Protein AF-A0A0D2KG36-F1 (afdb_monomer_lite)

pLDDT: mean 72.74, std 17.54, range [44.5, 97.81]

Secondary structure (DSSP, 8-state):
---------------------------------------------------------------PPPPPP-----PPPP------------THHHHHHHHHHHHHHHHHHHHHHS--S------SHHHHHHHHHHHHHHHHTTTS-HHHHHHHHHHHHH-HHHHHHHHHHHHH-SSHHHHHHHHHHHHHHH-

Sequence (191 aa):
MPSTATGANVFVPTQANTLQDSQDQDGPMQRQTMPLHWSRSPSPRVTRGISPSEDFYVDETPITPPPAADKRTREPATPTQPAPKRIRALKGAAALENVSTALASFSTTFATAIPGPELARVDPTPIRRTTAIQTLLNLEKDWLSPGDFVLLIDFFRTDITALDAYITLAKVSGTSEYCKTWLQSQLQKLQ

Foldseek 3Di:
DDDDDDDDDDDDDDDDDDDDDDDDDDDDDDPPDDDPPPPPDDDPPPPPPDDDDDDDDDPDDDDDDDDDDDDDDDDDDDDDDDDPPDPPPPPVVVVVVVVVVVVVVVVVCVVVVPPPPVPVPPPCLVVLLVVLLVLCCVLPVVPDDPVLSVLVSVVCVVDVPVSVVLVVCSVVPPPCVVSVVVSVVVSVVSD

Organism: Hypholoma sublateritium (strain FD-334 SS-4) (NCBI:txid945553)

Radius of gyration: 36.86 Å; chains: 1; bounding box: 97×45×81 Å

Structure (mmCIF, N/CA/C/O backbone):
data_AF-A0A0D2KG36-F1
#
_entry.id   AF-A0A0D2KG36-F1
#
loop_
_atom_site.group_PDB
_atom_site.id
_atom_site.type_symbol
_atom_site.label_atom_id
_atom_site.label_alt_id
_atom_site.label_comp_id
_atom_site.label_asym_id
_atom_site.label_entity_id
_atom_site.label_seq_id
_atom_site.pdbx_PDB_ins_code
_atom_site.Cartn_x
_atom_site.Cartn_y
_atom_site.Cartn_z
_atom_site.occupancy
_atom_site.B_iso_or_equiv
_atom_site.auth_seq_id
_atom_site.auth_comp_id
_atom_site.auth_asym_id
_atom_site.auth_atom_id
_atom_site.pdbx_PDB_model_num
ATOM 1 N N . MET A 1 1 ? -24.943 23.761 61.153 1.00 47.22 1 MET A N 1
ATOM 2 C CA . MET A 1 1 ? -24.740 24.228 59.766 1.00 47.22 1 MET A CA 1
ATOM 3 C C . MET A 1 1 ? -23.614 23.407 59.151 1.00 47.22 1 MET A C 1
ATOM 5 O O . MET A 1 1 ? -22.510 23.513 59.669 1.00 47.22 1 MET A O 1
ATOM 9 N N . PRO A 1 2 ? -23.859 22.547 58.148 1.00 50.75 2 PRO A N 1
ATOM 10 C CA . PRO A 1 2 ? -22.791 21.900 57.395 1.00 50.75 2 PRO A CA 1
ATOM 11 C C . PRO A 1 2 ? -22.466 22.674 56.109 1.00 50.75 2 PRO A C 1
ATOM 13 O O . PRO A 1 2 ? -23.348 23.226 55.457 1.00 50.75 2 PRO A O 1
ATOM 16 N N . SER A 1 3 ? -21.168 22.727 55.820 1.00 58.88 3 SER A N 1
ATOM 17 C CA . SER A 1 3 ? -20.490 23.547 54.817 1.00 58.88 3 SER A CA 1
ATOM 18 C C . SER A 1 3 ? -20.521 22.903 53.426 1.00 58.88 3 SER A C 1
ATOM 20 O O . SER A 1 3 ? -20.227 21.716 53.287 1.00 58.88 3 SER A O 1
ATOM 22 N N . THR A 1 4 ? -20.855 23.688 52.402 1.00 61.53 4 THR A N 1
ATOM 23 C CA . THR A 1 4 ? -20.837 23.289 50.989 1.00 61.53 4 THR A CA 1
ATOM 24 C C . THR A 1 4 ? -19.454 23.589 50.410 1.00 61.53 4 THR A C 1
ATOM 26 O O . THR A 1 4 ? -19.106 24.751 50.214 1.00 61.53 4 THR A O 1
ATOM 29 N N . ALA A 1 5 ? -18.650 22.560 50.136 1.00 55.31 5 ALA A N 1
ATOM 30 C CA . ALA A 1 5 ? -17.392 22.711 49.408 1.00 55.31 5 ALA A CA 1
ATOM 31 C C . ALA A 1 5 ? -17.622 22.415 47.918 1.00 55.31 5 ALA A C 1
ATOM 33 O O . ALA A 1 5 ? -17.736 21.262 47.505 1.00 55.31 5 ALA A O 1
ATOM 34 N N . THR A 1 6 ? -17.713 23.474 47.118 1.00 65.12 6 THR A N 1
ATOM 35 C CA . THR A 1 6 ? -17.800 23.416 45.655 1.00 65.12 6 THR A CA 1
ATOM 36 C C . THR A 1 6 ? -16.386 23.301 45.084 1.00 65.12 6 THR A C 1
ATOM 38 O O . THR A 1 6 ? -15.670 24.294 44.983 1.00 65.12 6 THR A O 1
ATOM 41 N N . GLY A 1 7 ? -15.955 22.085 44.748 1.00 59.72 7 GLY A N 1
ATOM 42 C CA . GLY A 1 7 ? -14.679 21.838 44.075 1.00 59.72 7 GLY A CA 1
ATOM 43 C C . GLY A 1 7 ? -14.830 21.913 42.557 1.00 59.72 7 GLY A C 1
ATOM 44 O O . GLY A 1 7 ? -15.400 21.010 41.948 1.00 59.72 7 GLY A O 1
ATOM 45 N N . ALA A 1 8 ? -14.322 22.982 41.945 1.00 64.12 8 ALA A N 1
ATOM 46 C CA . ALA A 1 8 ? -14.178 23.102 40.498 1.00 64.12 8 ALA A CA 1
ATOM 47 C C . ALA A 1 8 ? -12.904 22.366 40.048 1.00 64.12 8 ALA A C 1
ATOM 49 O O . ALA A 1 8 ? -11.796 22.867 40.220 1.00 64.12 8 ALA A O 1
ATOM 50 N N . ASN A 1 9 ? -13.056 21.173 39.471 1.00 57.84 9 ASN A N 1
ATOM 51 C CA . ASN A 1 9 ? -11.951 20.459 38.832 1.00 57.84 9 ASN A CA 1
ATOM 52 C C . ASN A 1 9 ? -11.737 21.013 37.417 1.00 57.84 9 ASN A C 1
ATOM 54 O O . ASN A 1 9 ? -12.369 20.564 36.463 1.00 57.84 9 ASN A O 1
ATOM 58 N N . VAL A 1 10 ? -10.849 21.999 37.288 1.00 56.97 10 VAL A N 1
ATOM 59 C CA . VAL A 1 10 ? -10.330 22.449 35.991 1.00 56.97 10 VAL A CA 1
ATOM 60 C C . VAL A 1 10 ? -9.138 21.567 35.638 1.00 56.97 10 VAL A C 1
ATOM 62 O O . VAL A 1 10 ? -8.072 21.662 36.241 1.00 56.97 10 VAL A O 1
ATOM 65 N N . PHE A 1 11 ? -9.336 20.679 34.668 1.00 69.88 11 PHE A N 1
ATOM 66 C CA . PHE A 1 11 ? -8.270 19.877 34.082 1.00 69.88 11 PHE A CA 1
ATOM 67 C C . PHE A 1 11 ? -7.441 20.767 33.147 1.00 69.88 11 PHE A C 1
ATOM 69 O O . PHE A 1 11 ? -7.967 21.284 32.162 1.00 69.88 11 PHE A O 1
ATOM 76 N N . VAL A 1 12 ? -6.153 20.946 33.443 1.00 60.16 12 VAL A N 1
ATOM 77 C CA . VAL A 1 12 ? -5.200 21.610 32.543 1.00 60.16 12 VAL A CA 1
ATOM 78 C C . VAL A 1 12 ? -4.292 20.530 31.950 1.00 60.16 12 VAL A C 1
ATOM 80 O O . VAL A 1 12 ? -3.559 19.890 32.703 1.00 60.16 12 VAL A O 1
ATOM 83 N N . PRO A 1 13 ? -4.331 20.275 30.631 1.00 62.72 13 PRO A N 1
ATOM 84 C CA . PRO A 1 13 ? -3.446 19.302 30.010 1.00 62.72 13 PRO A CA 1
ATOM 85 C C . PRO A 1 13 ? -2.023 19.867 29.920 1.00 62.72 13 PRO A C 1
ATOM 87 O O . PRO A 1 13 ? -1.756 20.829 29.201 1.00 62.72 13 PRO A O 1
ATOM 90 N N . THR A 1 14 ? -1.099 19.249 30.653 1.00 62.38 14 THR A N 1
ATOM 91 C CA . THR A 1 14 ? 0.342 19.487 30.549 1.00 62.38 14 THR A CA 1
ATOM 92 C C . THR A 1 14 ? 0.858 18.874 29.248 1.00 62.38 14 THR A C 1
ATOM 94 O O . THR A 1 14 ? 0.977 17.655 29.139 1.00 62.38 14 THR A O 1
ATOM 97 N N . GLN A 1 15 ? 1.176 19.701 28.250 1.00 56.22 15 GLN A N 1
ATOM 98 C CA . GLN A 1 15 ? 2.017 19.264 27.137 1.00 56.22 15 GLN A CA 1
ATOM 99 C C . GLN A 1 15 ? 3.481 19.347 27.573 1.00 56.22 15 GLN A C 1
ATOM 101 O O . GLN A 1 15 ? 4.055 20.428 27.669 1.00 56.22 15 GLN A O 1
ATOM 106 N N . ALA A 1 16 ? 4.067 18.187 27.855 1.00 54.25 16 ALA A N 1
ATOM 107 C CA . ALA A 1 16 ? 5.506 18.007 27.921 1.00 54.25 16 ALA A CA 1
ATOM 108 C C . ALA A 1 16 ? 5.968 17.396 26.593 1.00 54.25 16 ALA A C 1
ATOM 110 O O . ALA A 1 16 ? 5.596 16.271 26.274 1.00 54.25 16 ALA A O 1
ATOM 111 N N . ASN A 1 17 ? 6.743 18.148 25.812 1.00 46.56 17 ASN A N 1
ATOM 112 C CA . ASN A 1 17 ? 7.902 17.614 25.094 1.00 46.56 17 ASN A CA 1
ATOM 113 C C . ASN A 1 17 ? 8.725 18.789 24.553 1.00 46.56 17 ASN A C 1
ATOM 115 O O . ASN A 1 17 ? 8.282 19.524 23.680 1.00 46.56 17 ASN A O 1
ATOM 119 N N . THR A 1 18 ? 9.779 19.160 25.273 1.00 54.66 18 THR A N 1
ATOM 120 C CA . THR A 1 18 ? 11.161 18.675 25.085 1.00 54.66 18 THR A CA 1
ATOM 121 C C . THR A 1 18 ? 11.843 19.454 23.967 1.00 54.66 18 THR A C 1
ATOM 123 O O . THR A 1 18 ? 11.849 19.068 22.802 1.00 54.66 18 THR A O 1
ATOM 126 N N . LEU A 1 19 ? 12.410 20.585 24.396 1.00 52.84 19 LEU A N 1
ATOM 127 C CA . LEU A 1 19 ? 13.572 21.224 23.796 1.00 52.84 19 LEU A CA 1
ATOM 128 C C . LEU A 1 19 ? 14.677 20.183 23.615 1.00 52.84 19 LEU A C 1
ATOM 130 O O . LEU A 1 19 ? 15.076 19.533 24.582 1.00 52.84 19 LEU A O 1
ATOM 134 N N . GLN A 1 20 ? 15.208 20.089 22.404 1.00 53.03 20 GLN A N 1
ATOM 135 C CA . GLN A 1 20 ? 16.571 19.631 22.214 1.00 53.03 20 GLN A CA 1
ATOM 136 C C . GLN A 1 20 ? 17.285 20.656 21.341 1.00 53.03 20 GLN A C 1
ATOM 138 O O . GLN A 1 20 ? 17.040 20.771 20.141 1.00 53.03 20 GLN A O 1
ATOM 143 N N . ASP A 1 21 ? 18.104 21.446 22.032 1.00 52.44 21 ASP A N 1
ATOM 144 C CA . ASP A 1 21 ? 19.180 22.268 21.503 1.00 52.44 21 ASP A CA 1
ATOM 145 C C . ASP A 1 21 ? 19.998 21.494 20.472 1.00 52.44 21 ASP A C 1
ATOM 147 O O . ASP A 1 21 ? 20.454 20.380 20.736 1.00 52.44 21 ASP A O 1
ATOM 151 N N . SER A 1 22 ? 20.250 22.121 19.327 1.00 54.50 22 SER A N 1
ATOM 152 C CA . SER A 1 22 ? 21.433 21.862 18.507 1.00 54.50 22 SER A CA 1
ATOM 153 C C . SER A 1 22 ? 21.716 23.082 17.631 1.00 54.50 22 SER A C 1
ATOM 155 O O . SER A 1 22 ? 21.230 23.200 16.514 1.00 54.50 22 SER A O 1
ATOM 157 N N . GLN A 1 23 ? 22.485 23.991 18.227 1.00 54.34 23 GLN A N 1
ATOM 158 C CA . GLN A 1 23 ? 23.806 24.394 17.747 1.00 54.34 23 GLN A CA 1
ATOM 159 C C . GLN A 1 23 ? 23.899 25.170 16.421 1.00 54.34 23 GLN A C 1
ATOM 161 O O . GLN A 1 23 ? 23.661 24.666 15.326 1.00 54.34 23 GLN A O 1
ATOM 166 N N . ASP A 1 24 ? 24.360 26.406 16.595 1.00 51.53 24 ASP A N 1
ATOM 167 C CA . ASP A 1 24 ? 24.802 27.397 15.623 1.00 51.53 24 ASP A CA 1
ATOM 168 C C . ASP A 1 24 ? 25.549 26.835 14.400 1.00 51.53 24 ASP A C 1
ATOM 170 O O . ASP A 1 24 ? 26.612 26.223 14.527 1.00 51.53 24 ASP A O 1
ATOM 174 N N . GLN A 1 25 ? 25.062 27.178 13.204 1.00 50.50 25 GLN A N 1
ATOM 175 C CA . GLN A 1 25 ? 25.919 27.491 12.058 1.00 50.50 25 GLN A CA 1
ATOM 176 C C . GLN A 1 25 ? 25.342 28.685 11.294 1.00 50.50 25 GLN A C 1
ATOM 178 O O . GLN A 1 25 ? 24.399 28.565 10.511 1.00 50.50 25 GLN A O 1
ATOM 183 N N . ASP A 1 26 ? 25.952 29.845 11.533 1.00 56.03 26 ASP A N 1
ATOM 184 C CA . ASP A 1 26 ? 25.830 31.039 10.706 1.00 56.03 26 ASP A CA 1
ATOM 185 C C . ASP A 1 26 ? 26.405 30.770 9.308 1.00 56.03 26 ASP A C 1
ATOM 187 O O . ASP A 1 26 ? 27.613 30.628 9.114 1.00 56.03 26 ASP A O 1
ATOM 191 N N . GLY A 1 27 ? 25.522 30.743 8.314 1.00 51.72 27 GLY A N 1
ATOM 192 C CA . GLY A 1 27 ? 25.869 30.784 6.900 1.00 51.72 27 GLY A CA 1
ATOM 193 C C . GLY A 1 27 ? 24.823 31.608 6.146 1.00 51.72 27 GLY A C 1
ATOM 194 O O . GLY A 1 27 ? 23.654 31.215 6.119 1.00 51.72 27 GLY A O 1
ATOM 195 N N . PRO A 1 28 ? 25.179 32.746 5.519 1.00 62.47 28 PRO A N 1
ATOM 196 C CA . PRO A 1 28 ? 24.222 33.545 4.769 1.00 62.47 28 PRO A CA 1
ATOM 197 C C . PRO A 1 28 ? 24.016 32.925 3.383 1.00 62.47 28 PRO A C 1
ATOM 199 O O . PRO A 1 28 ? 24.666 33.310 2.413 1.00 62.47 28 PRO A O 1
ATOM 202 N N . MET A 1 29 ? 23.093 31.968 3.271 1.00 56.59 29 MET A N 1
ATOM 203 C CA . MET A 1 29 ? 22.569 31.545 1.973 1.00 56.59 29 MET A CA 1
ATOM 204 C C . MET A 1 29 ? 21.221 32.208 1.697 1.00 56.59 29 MET A C 1
ATOM 206 O O . MET A 1 29 ? 20.257 32.099 2.453 1.00 56.59 29 MET A O 1
ATOM 210 N N . GLN A 1 30 ? 21.210 32.949 0.591 1.00 57.31 30 GLN A N 1
ATOM 211 C CA . GLN A 1 30 ? 20.094 33.687 0.020 1.00 57.31 30 GLN A CA 1
ATOM 212 C C . GLN A 1 30 ? 18.777 32.908 0.089 1.00 57.31 30 GLN A C 1
ATOM 214 O O . GLN A 1 30 ? 18.587 31.894 -0.581 1.00 57.31 30 GLN A O 1
ATOM 219 N N . ARG A 1 31 ? 17.822 33.458 0.843 1.00 49.88 31 ARG A N 1
ATOM 220 C CA . ARG A 1 31 ? 16.404 33.119 0.726 1.00 49.88 31 ARG A CA 1
ATOM 221 C C . ARG A 1 31 ? 15.899 33.546 -0.655 1.00 49.88 31 ARG A C 1
ATOM 223 O O . ARG A 1 31 ? 15.453 34.675 -0.829 1.00 49.88 31 ARG A O 1
ATOM 230 N N . GLN A 1 32 ? 15.928 32.638 -1.626 1.00 62.59 32 GLN A N 1
ATOM 231 C CA . GLN A 1 32 ? 15.003 32.700 -2.756 1.00 62.59 32 GLN A CA 1
ATOM 232 C C . GLN A 1 32 ? 13.660 32.128 -2.298 1.00 62.59 32 GLN A C 1
ATOM 234 O O . GLN A 1 32 ? 13.399 30.929 -2.354 1.00 62.59 32 GLN A O 1
ATOM 239 N N . THR A 1 33 ? 12.802 33.011 -1.797 1.00 55.31 33 THR A N 1
ATOM 240 C CA . THR A 1 33 ? 11.371 32.751 -1.649 1.00 55.31 33 THR A CA 1
ATOM 241 C C . THR A 1 33 ? 10.752 32.615 -3.035 1.00 55.31 33 THR A C 1
ATOM 243 O O . THR A 1 33 ? 10.468 33.615 -3.692 1.00 55.31 33 THR A O 1
ATOM 246 N N . MET A 1 34 ? 10.541 31.378 -3.482 1.00 66.44 34 MET A N 1
ATOM 247 C CA . MET A 1 34 ? 9.633 31.092 -4.590 1.00 66.44 34 MET A CA 1
ATOM 248 C C . MET A 1 34 ? 8.189 31.167 -4.073 1.00 66.44 34 MET A C 1
ATOM 250 O O . MET A 1 34 ? 7.878 30.543 -3.053 1.00 66.44 34 MET A O 1
ATOM 254 N N . PRO A 1 35 ? 7.287 31.911 -4.733 1.00 61.41 35 PRO A N 1
ATOM 255 C CA . PRO A 1 35 ? 5.879 31.893 -4.380 1.00 61.41 35 PRO A CA 1
ATOM 256 C C . PRO A 1 35 ? 5.290 30.524 -4.739 1.00 61.41 35 PRO A C 1
ATOM 258 O O . PRO A 1 35 ? 5.278 30.125 -5.904 1.00 61.41 35 PRO A O 1
ATOM 261 N N . LEU A 1 36 ? 4.775 29.809 -3.731 1.00 51.72 36 LEU A N 1
ATOM 262 C CA . LEU A 1 36 ? 3.870 28.678 -3.928 1.00 51.72 36 LEU A CA 1
ATOM 263 C C . LEU A 1 36 ? 2.602 29.192 -4.622 1.00 51.72 36 LEU A C 1
ATOM 265 O O . LEU A 1 36 ? 1.625 29.587 -3.984 1.00 51.72 36 LEU A O 1
ATOM 269 N N . HIS A 1 37 ? 2.614 29.188 -5.951 1.00 55.94 37 HIS A N 1
ATOM 270 C CA . HIS A 1 37 ? 1.390 29.249 -6.727 1.00 55.94 37 HIS A CA 1
ATOM 271 C C . HIS A 1 37 ? 0.708 27.881 -6.565 1.00 55.94 37 HIS A C 1
ATOM 273 O O . HIS A 1 37 ? 1.077 26.862 -7.144 1.00 55.94 37 HIS A O 1
ATOM 279 N N . TRP A 1 38 ? -0.255 27.820 -5.659 1.00 57.12 38 TRP A N 1
ATOM 280 C CA . TRP A 1 38 ? -1.143 26.682 -5.546 1.00 57.12 38 TRP A CA 1
ATOM 281 C C . TRP A 1 38 ? -2.121 26.779 -6.730 1.00 57.12 38 TRP A C 1
ATOM 283 O O . TRP A 1 38 ? -3.161 27.434 -6.678 1.00 57.12 38 TRP A O 1
ATOM 293 N N . SER A 1 39 ? -1.747 26.191 -7.866 1.00 54.44 39 SER A N 1
ATOM 294 C CA . SER A 1 39 ? -2.674 26.003 -8.982 1.00 54.44 39 SER A CA 1
ATOM 295 C C . SER A 1 39 ? -3.770 25.046 -8.526 1.00 54.44 39 SER A C 1
ATOM 297 O O . SER A 1 39 ? -3.612 23.826 -8.527 1.00 54.44 39 SER A O 1
ATOM 299 N N . ARG A 1 40 ? -4.879 25.629 -8.065 1.00 44.50 40 ARG A N 1
ATOM 300 C CA . ARG A 1 40 ? -6.119 24.943 -7.714 1.00 44.50 40 ARG A CA 1
ATOM 301 C C . ARG A 1 40 ? -6.692 24.328 -8.989 1.00 44.50 40 ARG A C 1
ATOM 303 O O . ARG A 1 40 ? -7.465 24.962 -9.700 1.00 44.50 40 ARG A O 1
ATOM 310 N N . SER A 1 41 ? -6.270 23.107 -9.295 1.00 62.44 41 SER A N 1
ATOM 311 C CA . SER A 1 41 ? -6.834 22.339 -10.398 1.00 6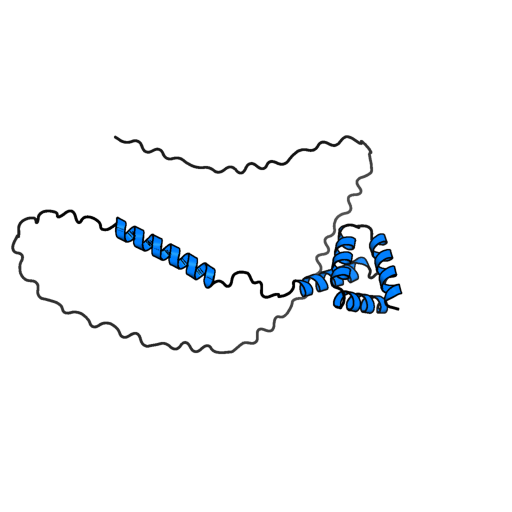2.44 41 SER A CA 1
ATOM 312 C C . SER A 1 41 ? -8.309 22.043 -10.077 1.00 62.44 41 SER A C 1
ATOM 314 O O . SER A 1 41 ? -8.597 21.554 -8.979 1.00 62.44 41 SER A O 1
ATOM 316 N N . PRO A 1 42 ? -9.264 22.391 -10.954 1.00 60.09 42 PRO A N 1
ATOM 317 C CA . PRO A 1 42 ? -10.679 22.164 -10.703 1.00 60.09 42 PRO A CA 1
ATOM 318 C C . PRO A 1 42 ? -10.974 20.661 -10.743 1.00 60.09 42 PRO A C 1
ATOM 320 O O . PRO A 1 42 ? -10.833 20.015 -11.779 1.00 60.09 42 PRO A O 1
ATOM 323 N N . SER A 1 43 ? -11.387 20.101 -9.601 1.00 50.59 43 SER A N 1
ATOM 324 C CA . SER A 1 43 ? -11.878 18.725 -9.514 1.00 50.59 43 SER A CA 1
ATOM 325 C C . SER A 1 43 ? -12.989 18.480 -10.542 1.00 50.59 43 SER A C 1
ATOM 327 O O . SER A 1 43 ? -13.941 19.267 -10.597 1.00 50.59 43 SER A O 1
ATOM 329 N N . PRO A 1 44 ? -12.936 17.379 -11.313 1.00 63.28 44 PRO A N 1
ATOM 330 C CA . PRO A 1 44 ? -14.038 16.992 -12.171 1.00 63.28 44 PRO A CA 1
ATOM 331 C C . PRO A 1 44 ? -15.261 16.679 -11.306 1.00 63.28 44 PRO A C 1
ATOM 333 O O . PRO A 1 44 ? -15.238 15.853 -10.392 1.00 63.28 44 PRO A O 1
ATOM 336 N N . ARG A 1 45 ? -16.335 17.407 -11.596 1.00 55.69 45 ARG A N 1
ATOM 337 C CA . ARG A 1 45 ? -17.666 17.261 -11.020 1.00 55.69 45 ARG A CA 1
ATOM 338 C C . ARG A 1 45 ? -18.177 15.853 -11.339 1.00 55.69 45 ARG A C 1
ATOM 340 O O . ARG A 1 45 ? -18.603 15.588 -12.456 1.00 55.69 45 ARG A O 1
ATOM 347 N N . VAL A 1 46 ? -18.117 14.949 -10.364 1.00 56.03 46 VAL A N 1
ATOM 348 C CA . VAL A 1 46 ? -18.764 13.635 -10.449 1.00 56.03 46 VAL A CA 1
ATOM 349 C C . VAL A 1 46 ? -20.273 13.861 -10.406 1.00 56.03 46 VAL A C 1
ATOM 351 O O . VAL A 1 46 ? -20.850 14.122 -9.350 1.00 56.03 46 VAL A O 1
ATOM 354 N N . THR A 1 47 ? -20.917 13.797 -11.567 1.00 56.12 47 THR A N 1
ATOM 355 C CA . THR A 1 47 ? -22.374 13.753 -11.697 1.00 56.12 47 THR A CA 1
ATOM 356 C C . THR A 1 47 ? -22.838 12.386 -11.199 1.00 56.12 47 THR A C 1
ATOM 358 O O . THR A 1 47 ? -22.899 11.410 -11.942 1.00 56.12 47 THR A O 1
ATOM 361 N N . ARG A 1 48 ? -23.097 12.291 -9.893 1.00 52.47 48 ARG A N 1
ATOM 362 C CA . ARG A 1 48 ? -23.717 11.121 -9.272 1.00 52.47 48 ARG A CA 1
ATOM 363 C C . ARG A 1 48 ? -25.161 11.057 -9.768 1.00 52.47 48 ARG A C 1
ATOM 365 O O . ARG A 1 48 ? -26.000 11.836 -9.326 1.00 52.47 48 ARG A O 1
ATOM 372 N N . GLY A 1 49 ? -25.420 10.168 -10.725 1.00 50.44 49 GLY A N 1
ATOM 373 C CA . GLY A 1 49 ? -26.769 9.797 -11.133 1.00 50.44 49 GLY A CA 1
ATOM 374 C C . GLY A 1 49 ? -27.491 9.182 -9.940 1.00 50.44 49 GLY A C 1
ATOM 375 O O . GLY A 1 49 ? -27.204 8.055 -9.545 1.00 50.44 49 GLY A O 1
ATOM 376 N N . ILE A 1 50 ? -28.373 9.961 -9.326 1.00 50.31 50 ILE A N 1
ATOM 377 C CA . ILE A 1 50 ? -29.332 9.477 -8.341 1.00 50.31 50 ILE A CA 1
ATOM 378 C C . ILE A 1 50 ? -30.444 8.823 -9.157 1.00 50.31 50 ILE A C 1
ATOM 380 O O . ILE A 1 50 ? -31.256 9.514 -9.767 1.00 50.31 50 ILE A O 1
ATOM 384 N N . SER A 1 51 ? -30.420 7.494 -9.219 1.00 57.84 51 SER A N 1
ATOM 385 C CA . SER A 1 51 ? -31.575 6.707 -9.645 1.00 57.84 51 SER A CA 1
ATOM 386 C C . SER A 1 51 ? -32.622 6.797 -8.533 1.00 57.84 51 SER A C 1
ATOM 388 O O . SER A 1 51 ? -32.295 6.445 -7.396 1.00 57.84 51 SER A O 1
ATOM 390 N N . PRO A 1 52 ? -33.836 7.303 -8.795 1.00 60.72 52 PRO A N 1
ATOM 391 C CA . PRO A 1 52 ? -34.905 7.276 -7.815 1.00 60.72 52 PRO A CA 1
ATOM 392 C C . PRO A 1 52 ? -35.632 5.927 -7.868 1.00 60.72 52 PRO A C 1
ATOM 394 O O . PRO A 1 52 ? -35.536 5.197 -8.857 1.00 60.72 52 PRO A O 1
ATOM 397 N N . SER A 1 53 ? -36.465 5.710 -6.849 1.00 51.38 53 SER A N 1
ATOM 398 C CA . SER A 1 53 ? -37.524 4.693 -6.735 1.00 51.38 53 SER A CA 1
ATOM 399 C C . SER A 1 53 ? -37.066 3.290 -6.340 1.00 51.38 53 SER A C 1
ATOM 401 O O . SER A 1 53 ? -36.688 2.511 -7.200 1.00 51.38 53 SER A O 1
ATOM 403 N N . GLU A 1 54 ? -37.200 2.969 -5.048 1.00 53.00 54 GLU A N 1
ATOM 404 C CA . GLU A 1 54 ? -38.073 1.866 -4.622 1.00 53.00 54 GLU A CA 1
ATOM 405 C C . GLU A 1 54 ? -38.786 2.262 -3.320 1.00 53.00 54 GLU A C 1
ATOM 407 O O . GLU A 1 54 ? -38.173 2.676 -2.332 1.00 53.00 54 GLU A O 1
ATOM 412 N N . ASP A 1 55 ? -40.111 2.209 -3.394 1.00 48.38 55 ASP A N 1
ATOM 413 C CA . ASP A 1 55 ? -41.073 2.590 -2.376 1.00 48.38 55 ASP A CA 1
ATOM 414 C C . ASP A 1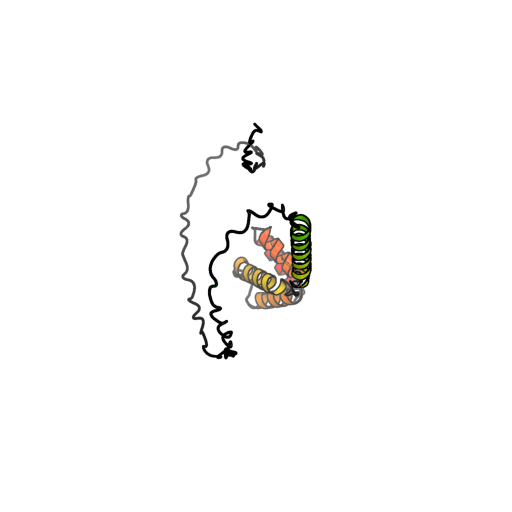 55 ? -41.055 1.598 -1.206 1.00 48.38 55 ASP A C 1
ATOM 416 O O . ASP A 1 55 ? -41.462 0.443 -1.341 1.00 48.38 55 ASP A O 1
ATOM 420 N N . PHE A 1 56 ? -40.631 2.054 -0.026 1.00 54.09 56 PHE A N 1
ATOM 421 C CA . PHE A 1 56 ? -40.884 1.322 1.211 1.00 54.09 56 PHE A CA 1
ATOM 422 C C . PHE A 1 56 ? -42.286 1.665 1.715 1.00 54.09 56 PHE A C 1
ATOM 424 O O . PHE A 1 56 ? -42.530 2.744 2.255 1.00 54.09 56 PHE A O 1
ATOM 431 N N . TYR A 1 57 ? -43.202 0.717 1.526 1.00 58.47 57 TYR A N 1
ATOM 432 C CA . TYR A 1 57 ? -44.525 0.705 2.138 1.00 58.47 57 TYR A CA 1
ATOM 433 C C . TYR A 1 57 ? -44.394 0.756 3.666 1.00 58.47 57 TYR A C 1
ATOM 435 O O . TYR A 1 57 ? -43.868 -0.164 4.293 1.00 58.47 57 TYR A O 1
ATOM 443 N N . VAL A 1 58 ? -44.881 1.846 4.259 1.00 59.69 58 VAL A N 1
ATOM 444 C CA . VAL A 1 58 ? -45.125 1.953 5.698 1.00 59.69 58 VAL A CA 1
ATOM 445 C C . VAL A 1 58 ? -46.459 1.263 5.968 1.00 59.69 58 VAL A C 1
ATOM 447 O O . VAL A 1 58 ? -47.513 1.778 5.603 1.00 59.69 58 VAL A O 1
ATOM 450 N N . ASP A 1 59 ? -46.404 0.072 6.558 1.00 60.59 59 ASP A N 1
ATOM 451 C CA . ASP A 1 59 ? -47.575 -0.643 7.066 1.00 60.59 59 ASP A CA 1
ATOM 452 C C . ASP A 1 59 ? -48.052 0.050 8.356 1.00 60.59 59 ASP A C 1
ATOM 454 O O . ASP A 1 59 ? -47.542 -0.186 9.456 1.00 60.59 59 ASP A O 1
ATOM 458 N N . GLU A 1 60 ? -48.970 1.008 8.203 1.00 53.19 60 GLU A N 1
ATOM 459 C CA . GLU A 1 60 ? -49.665 1.657 9.313 1.00 53.19 60 GLU A CA 1
ATOM 460 C C . GLU A 1 60 ? -50.637 0.665 9.960 1.00 53.19 60 GLU A C 1
ATOM 462 O O . GLU A 1 60 ? -51.742 0.416 9.477 1.00 53.19 60 GLU A O 1
ATOM 467 N N . THR A 1 61 ? -50.247 0.122 11.112 1.00 67.44 61 THR A N 1
ATOM 468 C CA . THR A 1 61 ? -51.187 -0.593 11.977 1.00 67.44 61 THR A CA 1
ATOM 469 C C . THR A 1 61 ? -52.116 0.408 12.685 1.00 67.44 61 THR A C 1
ATOM 471 O O . THR A 1 61 ? -51.648 1.395 13.260 1.00 67.44 61 THR A O 1
ATOM 474 N N . PRO A 1 62 ? -53.445 0.188 12.680 1.00 63.44 62 PRO A N 1
ATOM 475 C CA . PRO A 1 62 ? -54.394 1.114 13.286 1.00 63.44 62 PRO A CA 1
ATOM 476 C C . PRO A 1 62 ? -54.339 1.037 14.818 1.00 63.44 62 PRO A C 1
ATOM 478 O O . PRO A 1 62 ? -54.756 0.056 15.437 1.00 63.44 62 PRO A O 1
ATOM 481 N N . ILE A 1 63 ? -53.853 2.107 15.449 1.00 63.56 63 ILE A N 1
ATOM 482 C CA . ILE A 1 63 ? -53.872 2.272 16.906 1.00 63.56 63 ILE A CA 1
ATOM 483 C C . ILE A 1 63 ? -55.310 2.577 17.338 1.00 63.56 63 ILE A C 1
ATOM 485 O O . ILE A 1 63 ? -55.861 3.641 17.063 1.00 63.56 63 ILE A O 1
ATOM 489 N N . THR A 1 64 ? -55.925 1.616 18.023 1.00 69.25 64 THR A N 1
ATOM 490 C CA . THR A 1 64 ? -57.273 1.747 18.587 1.00 69.25 64 THR A CA 1
ATOM 491 C C . THR A 1 64 ? -57.235 2.695 19.796 1.00 69.25 64 THR A C 1
ATOM 493 O O . THR A 1 64 ? -56.423 2.477 20.699 1.00 69.25 64 THR A O 1
ATOM 496 N N . PRO A 1 65 ? -58.080 3.741 19.865 1.00 72.69 65 PRO A N 1
ATOM 497 C CA . PRO A 1 65 ? -58.118 4.623 21.026 1.00 72.69 65 PRO A CA 1
ATOM 498 C C . PRO A 1 65 ? -58.727 3.909 22.250 1.00 72.69 65 PRO A C 1
ATOM 500 O O . PRO A 1 65 ? -59.686 3.146 22.102 1.00 72.69 65 PRO A O 1
ATOM 503 N N . PRO A 1 66 ? -58.211 4.153 23.470 1.00 71.56 66 PRO A N 1
ATOM 504 C CA . PRO A 1 66 ? -58.770 3.580 24.688 1.00 71.56 66 PRO A CA 1
ATOM 505 C C . PRO A 1 66 ? -60.159 4.172 25.005 1.00 71.56 66 PRO A C 1
ATOM 507 O O . PRO A 1 66 ? -60.389 5.363 24.774 1.00 71.56 66 PRO A O 1
ATOM 510 N N . PRO A 1 67 ? -61.090 3.373 25.560 1.00 64.19 67 PRO A N 1
ATOM 511 C CA . PRO A 1 67 ? -62.424 3.841 25.914 1.00 64.19 67 PRO A CA 1
ATOM 512 C C . PRO A 1 67 ? -62.388 4.861 27.060 1.00 64.19 67 PRO A C 1
ATOM 514 O O . PRO A 1 67 ? -61.646 4.722 28.035 1.00 64.19 67 PRO A O 1
ATOM 517 N N . ALA A 1 68 ? -63.231 5.887 26.934 1.00 61.28 68 ALA A N 1
ATOM 518 C CA . ALA A 1 68 ? -63.439 6.920 27.935 1.00 61.28 68 ALA A CA 1
ATOM 519 C C . ALA A 1 68 ? -63.998 6.313 29.232 1.00 61.28 68 ALA A C 1
ATOM 521 O O . ALA A 1 68 ? -65.075 5.721 29.234 1.00 61.28 68 ALA A O 1
ATOM 522 N N . ALA A 1 69 ? -63.265 6.475 30.334 1.00 56.75 69 ALA A N 1
ATOM 523 C CA . ALA A 1 69 ? -63.722 6.049 31.647 1.00 56.75 69 ALA A CA 1
ATOM 524 C C . ALA A 1 69 ? -64.693 7.072 32.259 1.00 56.75 69 ALA A C 1
ATOM 526 O O . ALA A 1 69 ? -64.447 8.280 32.275 1.00 56.75 69 ALA A O 1
ATOM 527 N N . ASP A 1 70 ? -65.791 6.517 32.759 1.00 56.41 70 ASP A N 1
ATOM 528 C CA . ASP A 1 70 ? -66.976 7.134 33.340 1.00 56.41 70 ASP A CA 1
ATOM 529 C C . ASP A 1 70 ? -66.753 8.276 34.338 1.00 56.41 70 ASP A C 1
ATOM 531 O O . ASP A 1 70 ? -65.971 8.202 35.291 1.00 56.41 70 ASP A O 1
ATOM 535 N N . LYS A 1 71 ? -67.608 9.293 34.191 1.00 59.06 71 LYS A N 1
ATOM 536 C CA . LYS A 1 71 ? -67.890 10.314 35.201 1.00 59.06 71 LYS A CA 1
ATOM 537 C C . LYS A 1 71 ? -68.605 9.664 36.390 1.00 59.06 71 LYS A C 1
ATOM 539 O O . LYS A 1 71 ? -69.825 9.521 36.371 1.00 59.06 71 LYS A O 1
ATOM 544 N N . ARG A 1 72 ? -67.870 9.306 37.448 1.00 53.69 72 ARG A N 1
ATOM 545 C CA . ARG A 1 72 ? -68.487 8.952 38.735 1.00 53.69 72 ARG A CA 1
ATOM 546 C C . ARG A 1 72 ? -68.785 10.184 39.584 1.00 53.69 72 ARG A C 1
ATOM 548 O O . ARG A 1 72 ? -67.936 11.031 39.846 1.00 53.69 72 ARG A O 1
ATOM 555 N N . THR A 1 73 ? -70.049 10.207 39.975 1.00 61.56 73 THR A N 1
ATOM 556 C CA . THR A 1 73 ? -70.789 11.069 40.884 1.00 61.56 73 THR A CA 1
ATOM 557 C C . THR A 1 73 ? -70.002 11.500 42.119 1.00 61.56 73 THR A C 1
ATOM 559 O O . THR A 1 73 ? -69.365 10.703 42.802 1.00 61.56 73 THR A O 1
ATOM 562 N N . ARG A 1 74 ? -70.085 12.802 42.392 1.00 53.66 74 ARG A N 1
ATOM 563 C CA . ARG A 1 74 ? -69.487 13.507 43.523 1.00 53.66 74 ARG A CA 1
ATOM 564 C C . ARG A 1 74 ? -70.432 13.393 44.723 1.00 53.66 74 ARG A C 1
ATOM 566 O O . ARG A 1 74 ? -71.502 13.994 44.691 1.00 53.66 74 ARG A O 1
ATOM 573 N N . GLU A 1 75 ? -70.050 12.648 45.757 1.00 68.06 75 GLU A N 1
ATOM 574 C CA . GLU A 1 75 ? -70.730 12.706 47.059 1.00 68.06 75 GLU A CA 1
ATOM 575 C C . GLU A 1 75 ? -70.161 13.826 47.953 1.00 68.06 75 GLU A C 1
ATOM 577 O O . GLU A 1 75 ? -69.004 14.231 47.770 1.00 68.06 75 GLU A O 1
ATOM 582 N N . PRO A 1 76 ? -70.959 14.373 48.894 1.00 57.97 76 PRO A N 1
ATOM 583 C CA . PRO A 1 76 ? -70.579 15.523 49.705 1.00 57.97 76 PRO A CA 1
ATOM 584 C C . PRO A 1 76 ? -69.551 15.166 50.782 1.00 57.97 76 PRO A C 1
ATOM 586 O O . PRO A 1 76 ? -69.603 14.123 51.429 1.00 57.97 76 PRO A O 1
ATOM 589 N N . ALA A 1 77 ? -68.625 16.100 50.984 1.00 57.91 77 ALA A N 1
ATOM 590 C CA . ALA A 1 77 ? -67.507 16.012 51.906 1.00 57.91 77 ALA A CA 1
ATOM 591 C C . ALA A 1 77 ? -67.948 15.830 53.369 1.00 57.91 77 ALA A C 1
ATOM 593 O O . ALA A 1 77 ? -68.595 16.701 53.948 1.00 57.91 77 ALA A O 1
ATOM 594 N N . THR A 1 78 ? -67.493 14.739 53.987 1.00 62.09 78 THR A N 1
ATOM 595 C CA . THR A 1 78 ? -67.410 14.616 55.448 1.00 62.09 78 THR A CA 1
ATOM 596 C C . THR A 1 78 ? -65.974 14.960 55.869 1.00 62.09 78 THR A C 1
ATOM 598 O O . THR A 1 78 ? -65.037 14.434 55.263 1.00 62.09 78 THR A O 1
ATOM 601 N N . PRO A 1 79 ? -65.747 15.843 56.860 1.00 59.38 79 PRO A N 1
ATOM 602 C CA . PRO A 1 79 ? -64.405 16.231 57.279 1.00 59.38 79 PRO A CA 1
ATOM 603 C C . PRO A 1 79 ? -63.784 15.106 58.114 1.00 59.38 79 PRO A C 1
ATOM 605 O O . PRO A 1 79 ? -63.961 15.025 59.327 1.00 59.38 79 PRO A O 1
ATOM 608 N N . THR A 1 80 ? -63.070 14.199 57.452 1.00 60.31 80 THR A N 1
ATOM 609 C CA . THR A 1 80 ? -62.300 13.146 58.117 1.00 60.31 80 THR A CA 1
ATOM 610 C C . THR A 1 80 ? -60.947 13.700 58.562 1.00 60.31 80 THR A C 1
ATOM 612 O O . THR A 1 80 ? -60.248 14.359 57.793 1.00 60.31 80 THR A O 1
ATOM 615 N N . GLN A 1 81 ? -60.613 13.443 59.829 1.00 64.62 81 GLN A N 1
ATOM 616 C CA . GLN A 1 81 ? -59.375 13.816 60.517 1.00 64.62 81 GLN A CA 1
ATOM 617 C C . GLN A 1 81 ? -58.103 13.702 59.654 1.00 64.62 81 GLN A C 1
ATOM 619 O O . GLN A 1 81 ? -57.996 12.791 58.829 1.00 64.62 81 GLN A O 1
ATOM 624 N N . PRO A 1 82 ? -57.090 14.558 59.899 1.00 59.53 82 PRO A N 1
ATOM 625 C CA . PRO A 1 82 ? -55.809 14.470 59.211 1.00 59.53 82 PRO A CA 1
ATOM 626 C C . PRO A 1 82 ? -55.162 13.106 59.473 1.00 59.53 82 PRO A C 1
ATOM 628 O O . PRO A 1 82 ? -54.754 12.790 60.591 1.00 59.53 82 PRO A O 1
ATOM 631 N N . ALA A 1 83 ? -55.078 12.290 58.422 1.00 67.31 83 ALA A N 1
ATOM 632 C CA . ALA A 1 83 ? -54.458 10.977 58.482 1.00 67.31 83 ALA A CA 1
ATOM 633 C C . ALA A 1 83 ? -52.965 11.102 58.856 1.00 67.31 83 ALA A C 1
ATOM 635 O O . ALA A 1 83 ? -52.268 11.982 58.334 1.00 67.31 83 ALA A O 1
ATOM 636 N N . PRO A 1 84 ? -52.442 10.224 59.731 1.00 63.72 84 PRO A N 1
ATOM 637 C CA . PRO A 1 84 ? -51.043 10.262 60.132 1.00 63.72 84 PRO A CA 1
ATOM 638 C C . PRO A 1 84 ? -50.146 10.037 58.911 1.00 63.72 84 PRO A C 1
ATOM 640 O O . PRO A 1 84 ? -50.289 9.050 58.183 1.00 63.72 84 PRO A O 1
ATOM 643 N N . LYS A 1 85 ? -49.212 10.969 58.685 1.00 64.06 85 LYS A N 1
ATOM 644 C CA . LYS A 1 85 ? -48.219 10.926 57.605 1.00 64.06 85 LYS A CA 1
ATOM 645 C C . LYS A 1 85 ? -47.352 9.674 57.753 1.00 64.06 85 LYS A C 1
ATOM 647 O O . LYS A 1 85 ? -46.339 9.685 58.446 1.00 64.06 85 LYS A O 1
ATOM 652 N N . ARG A 1 86 ? -47.739 8.582 57.092 1.00 60.09 86 ARG A N 1
ATOM 653 C CA . ARG A 1 86 ? -46.871 7.416 56.914 1.00 60.09 86 ARG A CA 1
ATOM 654 C C . ARG A 1 86 ? -45.735 7.826 55.987 1.00 60.09 86 ARG A C 1
ATOM 656 O O . ARG A 1 86 ? -45.943 8.012 54.790 1.00 60.09 86 ARG A O 1
ATOM 663 N N . ILE A 1 87 ? -44.541 7.974 56.555 1.00 61.19 87 ILE A N 1
ATOM 664 C CA . ILE A 1 87 ? -43.296 8.083 55.800 1.00 61.19 87 ILE A CA 1
ATOM 665 C C . ILE A 1 87 ? -43.174 6.779 55.010 1.00 61.19 87 ILE A C 1
ATOM 667 O O . ILE A 1 87 ? -42.871 5.722 55.561 1.00 61.19 87 ILE A O 1
ATOM 671 N N . ARG A 1 88 ? -43.511 6.834 53.718 1.00 64.06 88 ARG A N 1
ATOM 672 C CA . ARG A 1 88 ? -43.271 5.733 52.789 1.00 64.06 88 ARG A CA 1
ATOM 673 C C . ARG A 1 88 ? -41.760 5.572 52.733 1.00 64.06 88 ARG A C 1
ATOM 675 O O . ARG A 1 88 ? -41.085 6.425 52.165 1.00 64.06 88 ARG A O 1
ATOM 682 N N . ALA A 1 89 ? -41.242 4.518 53.359 1.00 60.12 89 ALA A N 1
ATOM 683 C CA . ALA A 1 89 ? -39.861 4.110 53.178 1.00 60.12 89 ALA A CA 1
ATOM 684 C C . ALA A 1 89 ? -39.629 3.989 51.668 1.00 60.12 89 ALA A C 1
ATOM 686 O O . ALA A 1 89 ? -40.237 3.143 51.003 1.00 60.12 89 ALA A O 1
ATOM 687 N N . LEU A 1 90 ? -38.850 4.918 51.109 1.00 59.97 90 LEU A N 1
ATOM 688 C CA . LEU A 1 90 ? -38.513 4.892 49.700 1.00 59.97 90 LEU A CA 1
ATOM 689 C C . LEU A 1 90 ? -37.781 3.574 49.458 1.00 59.97 90 LEU A C 1
ATOM 691 O O . LEU A 1 90 ? -36.652 3.396 49.907 1.00 59.97 90 LEU A O 1
ATOM 695 N N . LYS A 1 91 ? -38.387 2.680 48.672 1.00 62.06 91 LYS A N 1
ATOM 696 C CA . LYS A 1 91 ? -37.705 1.561 47.998 1.00 62.06 91 LYS A CA 1
ATOM 697 C C . LYS A 1 91 ? -36.697 2.070 46.944 1.00 62.06 91 LYS A C 1
ATOM 699 O O . LYS A 1 91 ? -36.523 1.459 45.897 1.00 62.06 91 LYS A O 1
ATOM 704 N N . GLY A 1 92 ? -36.071 3.222 47.190 1.00 63.62 92 GLY A N 1
ATOM 705 C CA . GLY A 1 92 ? -35.164 3.899 46.271 1.00 63.62 92 GLY A CA 1
ATOM 706 C C . GLY A 1 92 ? -33.879 3.110 46.065 1.00 63.62 92 GLY A C 1
ATOM 707 O O . GLY A 1 92 ? -33.389 3.060 44.947 1.00 63.62 92 GLY A O 1
ATOM 708 N N . ALA A 1 93 ? -33.393 2.416 47.102 1.00 72.25 93 ALA A N 1
ATOM 709 C CA . ALA A 1 93 ? -32.207 1.568 46.989 1.00 72.25 93 ALA A CA 1
ATOM 710 C C . ALA A 1 93 ? -32.408 0.435 45.967 1.00 72.25 93 ALA A C 1
ATOM 712 O O . ALA A 1 93 ? -31.617 0.304 45.041 1.00 72.25 93 ALA A O 1
ATOM 713 N N . ALA A 1 94 ? -33.525 -0.296 46.059 1.00 74.31 94 ALA A N 1
ATOM 714 C CA . ALA A 1 94 ? -33.849 -1.366 45.112 1.00 74.31 94 ALA A CA 1
ATOM 715 C C . ALA A 1 94 ? -34.101 -0.834 43.688 1.00 74.31 94 ALA A C 1
ATOM 717 O O . ALA A 1 94 ? -33.752 -1.479 42.706 1.00 74.31 94 ALA A O 1
ATOM 718 N N . ALA A 1 95 ? -34.686 0.362 43.561 1.00 76.56 95 ALA A N 1
ATOM 719 C CA . ALA A 1 95 ? -34.884 0.985 42.254 1.00 76.56 95 ALA A CA 1
ATOM 720 C C . ALA A 1 95 ? -33.549 1.370 41.587 1.00 76.56 95 ALA A C 1
ATOM 722 O O . ALA A 1 95 ? -33.388 1.150 40.391 1.00 76.56 95 ALA A O 1
ATOM 723 N N . LEU A 1 96 ? -32.585 1.895 42.350 1.00 83.06 96 LEU A N 1
ATOM 724 C CA . LEU A 1 96 ? -31.252 2.236 41.840 1.00 83.06 96 LEU A CA 1
ATOM 725 C C . LEU A 1 96 ? -30.442 0.989 41.460 1.00 83.06 96 LEU A C 1
ATOM 727 O O . LEU A 1 96 ? -29.749 0.993 40.443 1.00 83.06 96 LEU A O 1
ATOM 731 N N . GLU A 1 97 ? -30.570 -0.089 42.229 1.00 84.94 97 GLU A N 1
ATOM 732 C CA . GLU A 1 97 ? -29.927 -1.372 41.933 1.00 84.94 97 GLU A CA 1
ATOM 733 C C . GLU A 1 97 ? -30.440 -1.981 40.618 1.00 84.94 97 GLU A C 1
ATOM 735 O O . GLU A 1 97 ? -29.640 -2.415 39.785 1.00 84.94 97 GLU A O 1
ATOM 740 N N . ASN A 1 98 ? -31.753 -1.902 40.372 1.00 84.25 98 ASN A N 1
ATOM 741 C CA . ASN A 1 98 ? -32.372 -2.333 39.114 1.00 84.25 98 ASN A CA 1
ATOM 742 C C . ASN A 1 98 ? -31.895 -1.510 37.906 1.00 84.25 98 ASN A C 1
ATOM 744 O O . ASN A 1 98 ? -31.717 -2.047 36.815 1.00 84.25 98 ASN A O 1
ATOM 748 N N . VAL A 1 99 ? -31.670 -0.204 38.085 1.00 87.12 99 VAL A N 1
ATOM 749 C CA . VAL A 1 99 ? -31.126 0.651 37.016 1.00 87.12 99 VAL A CA 1
ATOM 750 C C . VAL A 1 99 ? -29.678 0.271 36.708 1.00 87.12 99 VAL A C 1
ATOM 752 O O . VAL A 1 99 ? -29.317 0.161 35.539 1.00 87.12 99 VAL A O 1
ATOM 755 N N . SER A 1 100 ? -28.863 0.018 37.734 1.00 88.62 100 SER A N 1
ATOM 756 C CA . SER A 1 100 ? -27.471 -0.419 37.562 1.00 88.62 100 SER A CA 1
ATOM 757 C C . SER A 1 100 ? -27.378 -1.744 36.796 1.00 88.62 100 SER A C 1
ATOM 759 O O . SER A 1 100 ? -26.623 -1.860 35.829 1.00 88.62 100 SER A O 1
ATOM 761 N N . THR A 1 101 ? -28.209 -2.725 37.160 1.00 91.31 101 THR A N 1
ATOM 762 C CA . THR A 1 101 ? -28.267 -4.023 36.467 1.00 91.31 101 THR A CA 1
ATOM 763 C C . THR A 1 101 ? -28.779 -3.897 35.035 1.00 91.31 101 THR A C 1
ATOM 765 O O . THR A 1 101 ? -28.205 -4.511 34.135 1.00 91.31 101 THR A O 1
ATOM 768 N N . ALA A 1 102 ? -29.790 -3.060 34.782 1.00 90.50 102 ALA A N 1
ATOM 769 C CA . ALA A 1 102 ? -30.266 -2.795 33.425 1.00 90.50 102 ALA A CA 1
ATOM 770 C C . ALA A 1 102 ? -29.168 -2.172 32.547 1.00 90.50 102 ALA A C 1
ATOM 772 O O . ALA A 1 102 ? -28.969 -2.605 31.413 1.00 90.50 102 ALA A O 1
ATOM 773 N N . LEU A 1 103 ? -28.403 -1.216 33.079 1.00 92.94 103 LEU A N 1
ATOM 774 C CA . LEU A 1 103 ? -27.335 -0.535 32.343 1.00 92.94 103 LEU A CA 1
ATOM 775 C C . LEU A 1 103 ? -26.146 -1.470 32.060 1.00 92.94 103 LEU A C 1
ATOM 777 O O . LEU A 1 103 ? -25.608 -1.455 30.954 1.00 92.94 103 LEU A O 1
ATOM 781 N N . ALA A 1 104 ? -25.797 -2.344 33.009 1.00 90.94 104 ALA A N 1
ATOM 782 C CA . ALA A 1 104 ? -24.800 -3.398 32.810 1.00 90.94 104 ALA A CA 1
ATOM 783 C C . ALA A 1 104 ? -25.250 -4.448 31.778 1.00 90.94 104 ALA A C 1
ATOM 785 O O . ALA A 1 104 ? -24.455 -4.901 30.953 1.00 90.94 104 ALA A O 1
ATOM 786 N N . SER A 1 105 ? -26.535 -4.819 31.781 1.00 88.94 105 SER A N 1
ATOM 787 C CA . SER A 1 105 ? -27.080 -5.721 30.762 1.00 88.94 105 SER A CA 1
ATOM 788 C C . SER A 1 105 ? -27.044 -5.069 29.380 1.00 88.94 105 SER A C 1
ATOM 790 O O . SER A 1 105 ? -26.559 -5.684 28.438 1.00 88.94 105 SER A O 1
ATOM 792 N N . PHE A 1 106 ? -27.424 -3.791 29.280 1.00 91.44 106 PHE A N 1
ATOM 793 C CA . PHE A 1 106 ? -27.378 -3.030 28.038 1.00 91.44 106 PHE A CA 1
ATOM 794 C C . PHE A 1 106 ? -25.958 -2.931 27.487 1.00 91.44 106 PHE A C 1
ATOM 796 O O . PHE A 1 106 ? -25.769 -3.192 26.307 1.00 91.44 106 PHE A O 1
ATOM 803 N N . SER A 1 107 ? -24.951 -2.607 28.306 1.00 85.31 107 SER A N 1
ATOM 804 C CA . SER A 1 107 ? -23.565 -2.527 27.827 1.00 85.31 107 SER A CA 1
ATOM 805 C C . SER A 1 107 ? -23.041 -3.881 27.345 1.00 85.31 107 SER A C 1
ATOM 807 O O . SER A 1 107 ? -22.339 -3.937 26.339 1.00 85.31 107 SER A O 1
ATOM 809 N N . THR A 1 108 ? -23.436 -4.974 28.000 1.00 85.25 108 THR A N 1
ATOM 810 C CA . THR A 1 108 ? -23.063 -6.340 27.602 1.00 85.25 108 THR A CA 1
ATOM 811 C C . THR A 1 108 ? -23.753 -6.752 26.300 1.00 85.25 108 THR A C 1
ATOM 813 O O . THR A 1 108 ? -23.112 -7.272 25.386 1.00 85.25 108 THR A O 1
ATOM 816 N N . THR A 1 109 ? -25.053 -6.479 26.167 1.00 86.19 109 THR A N 1
ATOM 817 C CA . THR A 1 109 ? -25.800 -6.728 24.928 1.00 86.19 109 THR A CA 1
ATOM 818 C C . THR A 1 109 ? -25.305 -5.829 23.802 1.00 86.19 109 THR A C 1
ATOM 820 O O . THR A 1 109 ? -25.176 -6.282 22.680 1.00 86.19 109 THR A O 1
ATOM 823 N N . PHE A 1 110 ? -24.946 -4.579 24.080 1.00 83.94 110 PHE A N 1
ATOM 824 C CA . PHE A 1 110 ? -24.393 -3.655 23.095 1.00 83.94 110 PHE A CA 1
ATOM 825 C C . PHE A 1 110 ? -22.996 -4.081 22.634 1.00 83.94 110 PHE A C 1
ATOM 827 O O . PHE A 1 110 ? -22.729 -4.073 21.439 1.00 83.94 110 PHE A O 1
ATOM 834 N N . ALA A 1 111 ? -22.128 -4.529 23.544 1.00 77.44 111 ALA A N 1
ATOM 835 C CA . ALA A 1 111 ? -20.803 -5.050 23.206 1.00 77.44 111 ALA A CA 1
ATOM 836 C C . ALA A 1 111 ? -20.844 -6.369 22.412 1.00 77.44 111 ALA A C 1
ATOM 838 O O . ALA A 1 111 ? -19.874 -6.699 21.739 1.00 77.44 111 ALA A O 1
ATOM 839 N N . THR A 1 112 ? -21.944 -7.124 22.499 1.00 78.12 112 THR A N 1
ATOM 840 C CA . THR A 1 112 ? -22.148 -8.374 21.744 1.00 78.12 112 THR A CA 1
ATOM 841 C C . THR A 1 112 ? -22.967 -8.176 20.466 1.00 78.12 112 THR A C 1
ATOM 843 O O . THR A 1 112 ? -22.773 -8.914 19.504 1.00 78.12 112 THR A O 1
ATOM 846 N N . ALA A 1 113 ? -23.868 -7.189 20.437 1.00 77.25 113 ALA A N 1
ATOM 847 C CA . ALA A 1 113 ? -24.707 -6.844 19.288 1.00 77.25 113 ALA A CA 1
ATOM 848 C C . ALA A 1 113 ? -24.012 -5.900 18.309 1.00 77.25 113 ALA A C 1
ATOM 850 O O . ALA A 1 113 ? -24.320 -5.940 17.121 1.00 77.25 113 ALA A O 1
ATOM 851 N N . ILE A 1 114 ? -23.079 -5.069 18.780 1.00 68.25 114 ILE A N 1
ATOM 852 C CA . ILE A 1 114 ? -22.037 -4.538 17.912 1.00 68.25 114 ILE A CA 1
ATOM 853 C C . ILE A 1 114 ? -21.134 -5.732 17.633 1.00 68.25 114 ILE A C 1
ATOM 855 O O . ILE A 1 114 ? -20.450 -6.177 18.557 1.00 68.25 114 ILE A O 1
ATOM 859 N N . PRO A 1 115 ? -21.114 -6.268 16.399 1.00 58.00 115 PRO A N 1
ATOM 860 C CA . PRO A 1 115 ? -20.028 -7.145 16.013 1.00 58.00 115 PRO A CA 1
ATOM 861 C C . PRO A 1 115 ? -18.773 -6.343 16.329 1.00 58.00 115 PRO A C 1
ATOM 863 O O . PRO A 1 115 ? -18.618 -5.228 15.817 1.00 58.00 115 PRO A O 1
ATOM 866 N N . GLY A 1 116 ? -17.928 -6.837 17.239 1.00 52.78 116 GLY A N 1
ATOM 867 C CA . GLY A 1 116 ? -16.631 -6.215 17.470 1.00 52.78 116 GLY A CA 1
ATOM 868 C C . GLY A 1 116 ? -15.962 -5.963 16.114 1.00 52.78 116 GLY A C 1
ATOM 869 O O . GLY A 1 116 ? -16.325 -6.613 15.133 1.00 52.78 116 GLY A O 1
ATOM 870 N N . PRO A 1 117 ? -15.004 -5.036 16.006 1.00 55.50 117 PRO A N 1
ATOM 871 C CA . PRO A 1 117 ? -14.281 -4.809 14.765 1.00 55.50 117 PRO A CA 1
ATOM 872 C C . PRO A 1 117 ? -13.377 -6.015 14.416 1.00 55.50 117 PRO A C 1
ATOM 874 O O . PRO A 1 117 ? -12.181 -5.872 14.225 1.00 55.50 117 PRO A O 1
ATOM 877 N N . GLU A 1 118 ? -13.928 -7.216 14.277 1.00 46.44 118 GLU A N 1
ATOM 878 C CA . GLU A 1 118 ? -13.967 -7.819 12.958 1.00 46.44 118 GLU A CA 1
ATOM 879 C C . GLU A 1 118 ? -14.730 -6.825 12.050 1.00 46.44 118 GLU A C 1
ATOM 881 O O . GLU A 1 118 ? -15.891 -6.991 11.707 1.00 46.44 118 GLU A O 1
ATOM 886 N N . LEU A 1 119 ? -14.147 -5.711 11.590 1.00 54.12 119 LEU A N 1
ATOM 887 C CA . LEU A 1 119 ? -13.171 -5.791 10.506 1.00 54.12 119 LEU A CA 1
ATOM 888 C C . LEU A 1 119 ? -13.257 -7.171 9.855 1.00 54.12 119 LEU A C 1
ATOM 890 O O . LEU A 1 119 ? -12.309 -7.953 9.856 1.00 54.12 119 LEU A O 1
ATOM 894 N N . ALA A 1 120 ? -14.437 -7.456 9.287 1.00 48.66 120 ALA A N 1
ATOM 895 C CA . ALA A 1 120 ? -14.523 -8.162 8.033 1.00 48.66 120 ALA A CA 1
ATOM 896 C C . ALA A 1 120 ? -13.261 -7.771 7.283 1.00 48.66 120 ALA A C 1
ATOM 898 O O . ALA A 1 120 ? -13.001 -6.577 7.106 1.00 48.66 120 ALA A O 1
ATOM 899 N N . ARG A 1 121 ? -12.439 -8.780 7.013 1.00 52.44 121 ARG A N 1
ATOM 900 C CA . ARG A 1 121 ? -11.172 -8.730 6.301 1.00 52.44 121 ARG A CA 1
ATOM 901 C C . ARG A 1 121 ? -11.406 -8.179 4.892 1.00 52.44 121 ARG A C 1
ATOM 903 O O . ARG A 1 121 ? -11.146 -8.847 3.898 1.00 52.44 121 ARG A O 1
ATOM 910 N N . VAL A 1 122 ? -11.893 -6.946 4.787 1.00 49.81 122 VAL A N 1
ATOM 911 C CA . VAL A 1 122 ? -11.577 -6.025 3.714 1.00 49.81 122 VAL A CA 1
ATOM 912 C C . VAL A 1 122 ? -10.128 -5.697 3.987 1.00 49.81 122 VAL A C 1
ATOM 914 O O . VAL A 1 122 ? -9.762 -4.695 4.595 1.00 49.81 122 VAL A O 1
ATOM 917 N N . ASP A 1 123 ? -9.338 -6.704 3.659 1.00 51.84 123 ASP A N 1
ATOM 918 C CA . ASP A 1 123 ? -7.910 -6.730 3.557 1.00 51.84 123 ASP A CA 1
ATOM 919 C C . ASP A 1 123 ? -7.511 -5.308 3.131 1.00 51.84 123 ASP A C 1
ATOM 921 O O . ASP A 1 123 ? -8.050 -4.827 2.136 1.00 51.84 123 ASP A O 1
ATOM 925 N N . PRO A 1 124 ? -6.694 -4.540 3.876 1.00 57.53 124 PRO A N 1
ATOM 926 C CA . PRO A 1 124 ? -6.359 -3.152 3.512 1.00 57.53 124 PRO A CA 1
ATOM 927 C C . PRO A 1 124 ? -5.656 -3.045 2.139 1.00 57.53 124 PRO A C 1
ATOM 929 O O . PRO A 1 124 ? -5.343 -1.959 1.650 1.00 57.53 124 PRO A O 1
ATOM 932 N N . THR A 1 125 ? -5.423 -4.192 1.512 1.00 61.72 125 THR A N 1
ATOM 933 C CA . THR A 1 125 ? -4.838 -4.509 0.217 1.00 61.72 125 THR A CA 1
ATOM 934 C C . THR A 1 125 ? -5.369 -3.676 -0.953 1.00 61.72 125 THR A C 1
ATOM 936 O O . THR A 1 125 ? -4.524 -3.210 -1.711 1.00 61.72 125 THR A O 1
ATOM 939 N N . PRO A 1 126 ? -6.677 -3.390 -1.149 1.00 78.44 126 PRO A N 1
ATOM 940 C CA . PRO A 1 126 ? -7.133 -2.534 -2.244 1.00 78.44 126 PRO A CA 1
ATOM 941 C C . PRO A 1 126 ? -6.651 -1.096 -2.083 1.00 78.44 126 PRO A C 1
ATOM 943 O O . PRO A 1 126 ? -6.163 -0.501 -3.043 1.00 78.44 126 PRO A O 1
ATOM 946 N N . ILE A 1 127 ? -6.737 -0.551 -0.865 1.00 85.62 127 ILE A N 1
ATOM 947 C CA . ILE A 1 127 ? -6.284 0.813 -0.574 1.00 85.62 127 ILE A CA 1
ATOM 948 C C . ILE A 1 127 ? -4.765 0.872 -0.736 1.00 85.62 127 ILE A C 1
ATOM 950 O O . ILE A 1 127 ? -4.270 1.712 -1.479 1.00 85.62 127 ILE A O 1
ATOM 954 N N . ARG A 1 128 ? -4.033 -0.077 -0.141 1.00 86.25 128 ARG A N 1
ATOM 955 C CA . ARG A 1 128 ? -2.567 -0.159 -0.241 1.00 86.25 128 ARG A CA 1
ATOM 956 C C . ARG A 1 128 ? -2.073 -0.308 -1.677 1.00 86.25 128 ARG A C 1
ATOM 958 O O . ARG A 1 128 ? -1.160 0.410 -2.067 1.00 86.25 128 ARG A O 1
ATOM 965 N N . ARG A 1 129 ? -2.694 -1.179 -2.478 1.00 90.19 129 ARG A N 1
ATOM 966 C CA . ARG A 1 129 ? -2.381 -1.341 -3.910 1.00 90.19 129 ARG A CA 1
ATOM 967 C C . ARG A 1 129 ? -2.651 -0.073 -4.689 1.00 90.19 129 ARG A C 1
ATOM 969 O O . ARG A 1 129 ? -1.792 0.356 -5.448 1.00 90.19 129 ARG A O 1
ATOM 976 N N . THR A 1 130 ? -3.799 0.557 -4.464 1.00 92.56 130 THR A N 1
ATOM 977 C CA . THR A 1 130 ? -4.123 1.826 -5.124 1.00 92.56 130 THR A CA 1
ATOM 978 C C . THR A 1 130 ? -3.088 2.892 -4.777 1.00 92.56 130 THR A C 1
ATOM 980 O O . THR A 1 130 ? -2.589 3.563 -5.674 1.00 92.56 130 THR A O 1
ATOM 983 N N . THR A 1 131 ? -2.700 3.000 -3.504 1.00 91.62 131 THR A N 1
ATOM 984 C CA . THR A 1 131 ? -1.651 3.925 -3.067 1.00 91.62 131 THR A CA 1
ATOM 985 C C . THR A 1 131 ? -0.307 3.597 -3.712 1.00 91.62 131 THR A C 1
ATOM 987 O O . THR A 1 131 ? 0.298 4.496 -4.279 1.00 91.62 131 THR A O 1
ATOM 990 N N . ALA A 1 132 ? 0.140 2.338 -3.703 1.00 92.62 132 ALA A N 1
ATOM 991 C CA . ALA A 1 132 ? 1.404 1.934 -4.324 1.00 92.62 132 ALA A CA 1
ATOM 992 C C . ALA A 1 132 ? 1.449 2.269 -5.818 1.00 92.62 132 ALA A C 1
ATOM 994 O O . ALA A 1 132 ? 2.422 2.850 -6.286 1.00 92.62 132 ALA A O 1
ATOM 995 N N . ILE A 1 133 ? 0.381 1.949 -6.554 1.00 94.50 133 ILE A N 1
ATOM 996 C CA . ILE A 1 133 ? 0.284 2.217 -7.993 1.00 94.50 133 ILE A CA 1
ATOM 997 C C . ILE A 1 133 ? 0.281 3.726 -8.254 1.00 94.50 133 ILE A C 1
ATOM 999 O O . ILE A 1 133 ? 0.979 4.193 -9.148 1.00 94.50 133 ILE A O 1
ATOM 1003 N N . GLN A 1 134 ? -0.453 4.510 -7.461 1.00 95.25 134 GLN A N 1
ATOM 1004 C CA . GLN A 1 134 ? -0.422 5.971 -7.563 1.00 95.25 134 GLN A CA 1
ATOM 1005 C C . GLN A 1 134 ? 0.974 6.531 -7.274 1.00 95.25 134 GLN A C 1
ATOM 1007 O O . GLN A 1 134 ? 1.434 7.417 -7.988 1.00 95.25 134 GLN A O 1
ATOM 1012 N N . THR A 1 135 ? 1.662 6.016 -6.255 1.00 93.81 135 THR A N 1
ATOM 1013 C CA . THR A 1 135 ? 3.038 6.407 -5.935 1.00 93.81 135 THR A CA 1
ATOM 1014 C C . THR A 1 135 ? 3.989 6.062 -7.082 1.00 93.81 135 THR A C 1
ATOM 1016 O O . THR A 1 135 ? 4.748 6.933 -7.497 1.00 93.81 135 THR A O 1
ATOM 1019 N N . LEU A 1 136 ? 3.871 4.864 -7.664 1.00 94.75 136 LEU A N 1
ATOM 1020 C CA . LEU A 1 136 ? 4.646 4.418 -8.826 1.00 94.75 136 LEU A CA 1
ATOM 1021 C C . LEU A 1 136 ? 4.445 5.335 -10.034 1.00 94.75 136 LEU A C 1
ATOM 1023 O O . LEU A 1 136 ? 5.415 5.809 -10.622 1.00 94.75 136 LEU A O 1
ATOM 1027 N N . LEU A 1 137 ? 3.193 5.647 -10.369 1.00 94.56 137 LEU A N 1
ATOM 1028 C CA . LEU A 1 137 ? 2.860 6.545 -11.476 1.00 94.56 137 LEU A CA 1
ATOM 1029 C C . LEU A 1 137 ? 3.333 7.982 -11.234 1.00 94.56 137 LEU A C 1
ATOM 1031 O O . LEU A 1 137 ? 3.685 8.681 -12.177 1.00 94.56 137 LEU A O 1
ATOM 1035 N N . ASN A 1 138 ? 3.334 8.451 -9.988 1.00 93.44 138 ASN A N 1
ATOM 1036 C CA . ASN A 1 138 ? 3.736 9.821 -9.686 1.00 93.44 138 ASN A CA 1
ATOM 1037 C C . ASN A 1 138 ? 5.256 9.991 -9.662 1.00 93.44 138 ASN A C 1
ATOM 1039 O O . ASN A 1 138 ? 5.749 11.000 -10.164 1.00 93.44 138 ASN A O 1
ATOM 1043 N N . LEU A 1 139 ? 5.975 9.040 -9.063 1.00 93.06 139 LEU A N 1
ATOM 1044 C CA . LEU A 1 139 ? 7.417 9.145 -8.850 1.00 93.06 139 LEU A CA 1
ATOM 1045 C C . LEU A 1 139 ? 8.232 8.672 -10.052 1.00 93.06 139 LEU A C 1
ATOM 1047 O O . LEU A 1 139 ? 9.301 9.219 -10.299 1.00 93.06 139 LEU A O 1
ATOM 1051 N N . GLU A 1 140 ? 7.738 7.685 -10.802 1.00 93.94 140 GLU A N 1
ATOM 1052 C CA . GLU A 1 140 ? 8.587 6.946 -11.739 1.00 93.94 140 GLU A CA 1
ATOM 1053 C C . GLU A 1 140 ? 8.161 7.066 -13.217 1.00 93.94 140 GLU A C 1
ATOM 1055 O O . GLU A 1 140 ? 8.800 6.494 -14.101 1.00 93.94 140 GLU A O 1
ATOM 1060 N N . LYS A 1 141 ? 7.113 7.851 -13.517 1.00 93.94 141 LYS A N 1
ATOM 1061 C CA . LYS A 1 141 ? 6.590 8.068 -14.888 1.00 93.94 141 LYS A CA 1
ATOM 1062 C C . LYS A 1 141 ? 7.609 8.588 -15.899 1.00 93.94 141 LYS A C 1
ATOM 1064 O O . LYS A 1 141 ? 7.410 8.396 -17.092 1.00 93.94 141 LYS A O 1
ATOM 1069 N N . ASP A 1 142 ? 8.656 9.263 -15.437 1.00 94.50 142 ASP A N 1
ATOM 1070 C CA . ASP A 1 142 ? 9.587 9.961 -16.323 1.00 94.50 142 ASP A CA 1
ATOM 1071 C C . ASP A 1 142 ? 10.668 9.030 -16.900 1.00 94.50 142 ASP A C 1
ATOM 1073 O O . ASP A 1 142 ? 11.348 9.411 -17.850 1.00 94.50 142 ASP A O 1
ATOM 1077 N N . TRP A 1 143 ? 10.839 7.817 -16.355 1.00 95.19 143 TRP A N 1
ATOM 1078 C CA . TRP A 1 143 ? 11.891 6.890 -16.801 1.00 95.19 143 TRP A CA 1
ATOM 1079 C C . TRP A 1 143 ? 11.423 5.454 -17.066 1.00 95.19 143 TRP A C 1
ATOM 1081 O O . TRP A 1 143 ? 12.104 4.739 -17.799 1.00 95.19 143 TRP A O 1
ATOM 1091 N N . LEU A 1 144 ? 10.291 5.017 -16.508 1.00 96.12 144 LEU A N 1
ATOM 1092 C CA . LEU A 1 144 ? 9.729 3.694 -16.795 1.00 96.12 144 LEU A CA 1
ATOM 1093 C C . LEU A 1 144 ? 8.953 3.685 -18.110 1.00 96.12 144 LEU A C 1
ATOM 1095 O O . LEU A 1 144 ? 8.142 4.573 -18.382 1.00 96.12 144 LEU A O 1
ATOM 1099 N N . SER A 1 145 ? 9.152 2.635 -18.908 1.00 97.00 145 SER A N 1
ATOM 1100 C CA . SER A 1 145 ? 8.337 2.426 -20.101 1.00 97.00 145 SER A CA 1
ATOM 1101 C C . SER A 1 145 ? 6.916 1.978 -19.718 1.00 97.00 145 SER A C 1
ATOM 1103 O O . SER A 1 145 ? 6.719 1.349 -18.673 1.00 97.00 145 SER A O 1
ATOM 1105 N N . PRO A 1 146 ? 5.896 2.228 -20.561 1.00 96.50 146 PRO A N 1
ATOM 1106 C CA . PRO A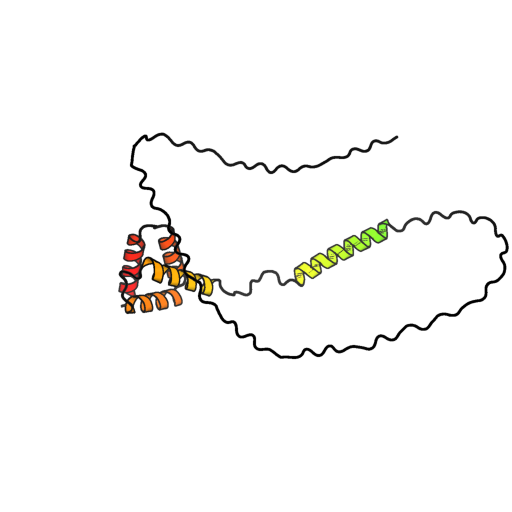 1 146 ? 4.538 1.746 -20.301 1.00 96.50 146 PRO A CA 1
ATOM 1107 C C . PRO A 1 146 ? 4.447 0.223 -20.120 1.00 96.50 146 PRO A C 1
ATOM 1109 O O . PRO A 1 146 ? 3.614 -0.247 -19.350 1.00 96.50 146 PRO A O 1
ATOM 1112 N N . GLY A 1 147 ? 5.303 -0.547 -20.803 1.00 97.19 147 GLY A N 1
ATOM 1113 C CA . GLY A 1 147 ? 5.358 -2.004 -20.652 1.00 97.19 147 GLY A CA 1
ATOM 1114 C C . GLY A 1 147 ? 5.853 -2.417 -19.267 1.00 97.19 147 GLY A C 1
ATOM 1115 O O . GLY A 1 147 ? 5.230 -3.249 -18.610 1.00 97.19 147 GLY A O 1
ATOM 1116 N N . ASP A 1 148 ? 6.908 -1.765 -18.783 1.00 97.00 148 ASP A N 1
ATOM 1117 C CA . ASP A 1 148 ? 7.460 -2.031 -17.454 1.00 97.00 148 ASP A CA 1
ATOM 1118 C C . ASP A 1 148 ? 6.481 -1.644 -16.334 1.00 97.00 148 ASP A C 1
ATOM 1120 O O . ASP A 1 148 ? 6.401 -2.328 -15.314 1.00 97.00 148 ASP A O 1
ATOM 1124 N N . PHE A 1 149 ? 5.677 -0.591 -16.535 1.00 96.50 149 PHE A N 1
ATOM 1125 C CA . PHE A 1 149 ? 4.590 -0.240 -15.615 1.00 96.50 149 PHE A CA 1
ATOM 1126 C C . PHE A 1 149 ? 3.585 -1.377 -15.447 1.00 96.50 149 PHE A C 1
ATOM 1128 O O . PHE A 1 149 ? 3.193 -1.682 -14.321 1.00 96.50 149 PHE A O 1
ATOM 1135 N N . VAL A 1 150 ? 3.165 -2.005 -16.547 1.00 96.62 150 VAL A N 1
ATOM 1136 C CA . VAL A 1 150 ? 2.217 -3.126 -16.499 1.00 96.62 150 VAL A CA 1
ATOM 1137 C C . VAL A 1 150 ? 2.834 -4.305 -15.748 1.00 96.62 150 VAL A C 1
ATOM 1139 O O . VAL A 1 150 ? 2.197 -4.833 -14.837 1.00 96.62 150 VAL A O 1
ATOM 1142 N N . LEU A 1 151 ? 4.094 -4.646 -16.045 1.00 97.50 151 LEU A N 1
ATOM 1143 C CA . LEU A 1 151 ? 4.816 -5.721 -15.355 1.00 97.50 151 LEU A CA 1
ATOM 1144 C C . LEU A 1 151 ? 4.913 -5.476 -13.844 1.00 97.50 151 LEU A C 1
ATOM 1146 O O . LEU A 1 151 ? 4.649 -6.381 -13.055 1.00 97.50 151 LEU A O 1
ATOM 1150 N N . LEU A 1 152 ? 5.237 -4.252 -13.422 1.00 96.94 152 LEU A N 1
ATOM 1151 C CA . LEU A 1 152 ? 5.324 -3.895 -12.003 1.00 96.94 152 LEU A CA 1
ATOM 1152 C C . LEU A 1 152 ? 3.960 -3.884 -11.306 1.00 96.94 152 LEU A C 1
ATOM 1154 O O . LEU A 1 152 ? 3.863 -4.291 -10.147 1.00 96.94 152 LEU A O 1
ATOM 1158 N N . ILE A 1 153 ? 2.899 -3.444 -11.987 1.00 95.62 153 ILE A N 1
ATOM 1159 C CA . ILE A 1 153 ? 1.537 -3.494 -11.441 1.00 95.62 153 ILE A CA 1
ATOM 1160 C C . ILE A 1 153 ? 1.123 -4.946 -11.207 1.00 95.62 153 ILE A C 1
ATOM 1162 O O . ILE A 1 153 ? 0.637 -5.267 -10.122 1.00 95.62 153 ILE A O 1
ATOM 1166 N N . ASP A 1 154 ? 1.330 -5.827 -12.184 1.00 96.19 154 ASP A N 1
ATOM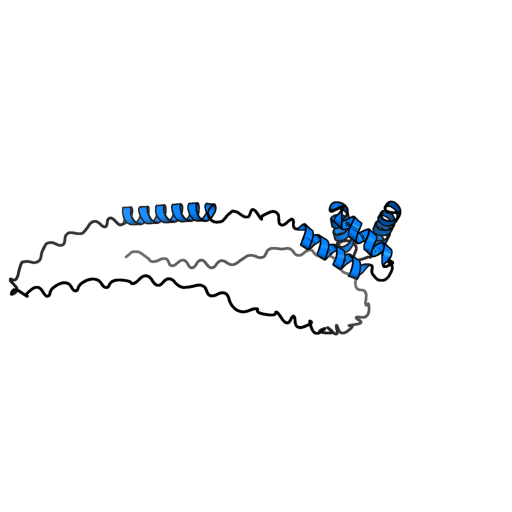 1167 C CA . ASP A 1 154 ? 1.001 -7.244 -12.037 1.00 96.19 154 ASP A CA 1
ATOM 1168 C C . ASP A 1 154 ? 1.865 -7.910 -10.960 1.00 96.19 154 ASP A C 1
ATOM 1170 O O . ASP A 1 154 ? 1.339 -8.635 -10.111 1.00 96.19 154 ASP A O 1
ATOM 1174 N N . PHE A 1 155 ? 3.150 -7.557 -10.885 1.00 95.44 155 PHE A N 1
ATOM 1175 C CA . PHE A 1 155 ? 4.038 -7.981 -9.807 1.00 95.44 155 PHE A CA 1
ATOM 1176 C C . PHE A 1 155 ? 3.503 -7.581 -8.423 1.00 95.44 155 PHE A C 1
ATOM 1178 O O . PHE A 1 155 ? 3.322 -8.449 -7.567 1.00 95.44 155 PHE A O 1
ATOM 1185 N N . PHE A 1 156 ? 3.121 -6.318 -8.211 1.00 95.06 156 PHE A N 1
ATOM 1186 C CA . PHE A 1 156 ? 2.519 -5.851 -6.951 1.00 95.06 156 PHE A CA 1
ATOM 1187 C C . PHE A 1 156 ? 1.149 -6.471 -6.641 1.00 95.06 156 PHE A C 1
ATOM 1189 O O . PHE A 1 156 ? 0.715 -6.498 -5.482 1.00 95.06 156 PHE A O 1
ATOM 1196 N N . ARG A 1 157 ? 0.429 -6.974 -7.649 1.00 91.44 157 ARG A N 1
ATOM 1197 C CA . ARG A 1 157 ? -0.803 -7.745 -7.424 1.00 91.44 157 ARG A CA 1
ATOM 1198 C C . ARG A 1 157 ? -0.493 -9.135 -6.883 1.00 91.44 157 ARG A C 1
ATOM 1200 O O . ARG A 1 157 ? -1.263 -9.617 -6.051 1.00 91.44 157 ARG A O 1
ATOM 1207 N N . THR A 1 158 ? 0.601 -9.747 -7.327 1.00 93.00 158 THR A N 1
ATOM 1208 C CA . THR A 1 158 ? 1.028 -11.082 -6.885 1.00 93.00 158 THR A CA 1
ATOM 1209 C C . THR A 1 158 ? 1.809 -11.073 -5.572 1.00 93.00 158 THR A C 1
ATOM 1211 O O . THR A 1 158 ? 1.605 -11.964 -4.752 1.00 93.00 158 THR A O 1
ATOM 1214 N N . ASP A 1 159 ? 2.634 -10.053 -5.327 1.00 94.31 159 ASP A N 1
ATOM 1215 C CA . ASP A 1 159 ? 3.519 -9.970 -4.166 1.00 94.31 159 ASP A CA 1
ATOM 1216 C C . ASP A 1 159 ? 3.248 -8.702 -3.339 1.00 94.31 159 ASP A C 1
ATOM 1218 O O . ASP A 1 159 ? 3.672 -7.589 -3.660 1.00 94.31 159 ASP A O 1
ATOM 1222 N N . ILE A 1 160 ? 2.528 -8.890 -2.229 1.00 91.62 160 ILE A N 1
ATOM 1223 C CA . ILE A 1 160 ? 2.191 -7.817 -1.284 1.00 91.62 160 ILE A CA 1
ATOM 1224 C C . ILE A 1 160 ? 3.440 -7.331 -0.532 1.00 91.62 160 ILE A C 1
ATOM 1226 O O . ILE A 1 160 ? 3.529 -6.152 -0.192 1.00 91.62 160 ILE A O 1
ATOM 1230 N N . THR A 1 161 ? 4.419 -8.206 -0.290 1.00 94.00 161 THR A N 1
ATOM 1231 C CA . THR A 1 161 ? 5.628 -7.836 0.459 1.00 94.00 161 THR A CA 1
ATOM 1232 C C . TH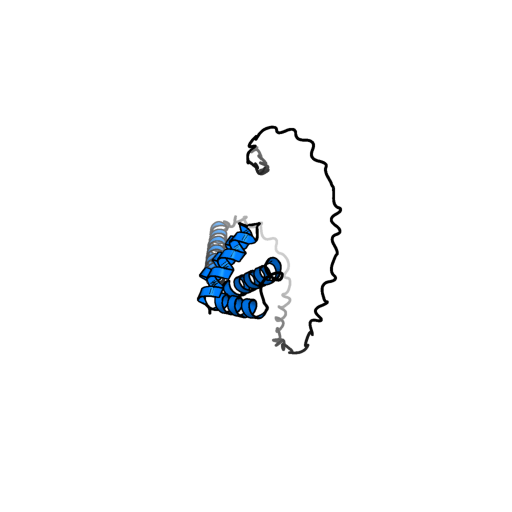R A 1 161 ? 6.516 -6.905 -0.354 1.00 94.00 161 THR A C 1
ATOM 1234 O O . THR A 1 161 ? 7.015 -5.910 0.173 1.00 94.00 161 THR A O 1
ATOM 1237 N N . ALA A 1 162 ? 6.635 -7.160 -1.658 1.00 95.00 162 ALA A N 1
ATOM 1238 C CA . ALA A 1 162 ? 7.334 -6.274 -2.576 1.00 95.00 162 ALA A CA 1
ATOM 1239 C C . ALA A 1 162 ? 6.645 -4.906 -2.692 1.00 95.00 162 ALA A C 1
ATOM 1241 O O . ALA A 1 162 ? 7.315 -3.874 -2.721 1.00 95.00 162 ALA A O 1
ATOM 1242 N N . LEU A 1 163 ? 5.311 -4.883 -2.692 1.00 95.31 163 LEU A N 1
ATOM 1243 C CA . LEU A 1 163 ? 4.531 -3.647 -2.670 1.00 95.31 163 LEU A CA 1
ATOM 1244 C C . LEU A 1 163 ? 4.781 -2.829 -1.394 1.00 95.31 163 LEU A C 1
ATOM 1246 O O . LEU A 1 163 ? 5.008 -1.621 -1.472 1.00 95.31 163 LEU A O 1
ATOM 1250 N N . ASP A 1 164 ? 4.764 -3.463 -0.221 1.00 93.69 164 ASP A N 1
ATOM 1251 C CA . ASP A 1 164 ? 5.018 -2.774 1.049 1.00 93.69 164 ASP A CA 1
ATOM 1252 C C . ASP A 1 164 ? 6.472 -2.263 1.129 1.00 93.69 164 ASP A C 1
ATOM 1254 O O . ASP A 1 164 ? 6.718 -1.151 1.613 1.00 93.69 164 ASP A O 1
ATOM 1258 N N . ALA A 1 165 ? 7.434 -3.025 0.596 1.00 94.94 165 ALA A N 1
ATOM 1259 C CA . ALA A 1 165 ? 8.825 -2.595 0.470 1.00 94.94 165 ALA A CA 1
ATOM 1260 C C . ALA A 1 165 ? 8.950 -1.360 -0.434 1.00 94.94 165 ALA A C 1
ATOM 1262 O O . ALA A 1 165 ? 9.581 -0.380 -0.037 1.00 94.94 165 ALA A O 1
ATOM 1263 N N . TYR A 1 166 ? 8.285 -1.364 -1.593 1.00 95.44 166 TYR A N 1
ATOM 1264 C CA . TYR A 1 166 ? 8.246 -0.222 -2.507 1.00 95.44 166 TYR A CA 1
ATOM 1265 C C . TYR A 1 166 ? 7.689 1.038 -1.831 1.00 95.44 166 TYR A C 1
ATOM 1267 O O . TYR A 1 166 ? 8.335 2.084 -1.854 1.00 95.44 166 TYR A O 1
ATOM 1275 N N . ILE A 1 167 ? 6.533 0.941 -1.159 1.00 93.94 167 ILE A N 1
ATOM 1276 C CA . ILE A 1 167 ? 5.944 2.078 -0.429 1.00 93.94 167 ILE A CA 1
ATOM 1277 C C . ILE A 1 167 ? 6.914 2.600 0.638 1.00 93.94 167 ILE A C 1
ATOM 1279 O O . ILE A 1 167 ? 7.016 3.810 0.848 1.00 93.94 167 ILE A O 1
ATOM 1283 N N . THR A 1 168 ? 7.602 1.702 1.343 1.00 93.44 168 THR A N 1
ATOM 1284 C CA . THR A 1 168 ? 8.547 2.083 2.398 1.00 93.44 168 THR A CA 1
ATOM 1285 C C . THR A 1 168 ? 9.750 2.819 1.813 1.00 93.44 168 THR A C 1
ATOM 1287 O O . THR A 1 168 ? 10.096 3.895 2.300 1.00 93.44 168 THR A O 1
ATOM 1290 N N . LEU A 1 169 ? 10.333 2.300 0.731 1.00 93.81 169 LEU A N 1
ATOM 1291 C CA . LEU A 1 169 ? 11.439 2.944 0.019 1.00 93.81 169 LEU A CA 1
ATOM 1292 C C . LEU A 1 169 ? 11.031 4.318 -0.521 1.00 93.81 169 LEU A C 1
ATOM 1294 O O . LEU A 1 169 ? 11.740 5.292 -0.288 1.00 93.81 169 LEU A O 1
ATOM 1298 N N . ALA A 1 170 ? 9.850 4.427 -1.131 1.00 92.94 170 ALA A N 1
ATOM 1299 C CA . ALA A 1 170 ? 9.323 5.689 -1.647 1.00 92.94 170 ALA A CA 1
ATOM 1300 C C . ALA A 1 170 ? 9.088 6.752 -0.555 1.00 92.94 170 ALA A C 1
ATOM 1302 O O . ALA A 1 170 ? 9.143 7.947 -0.832 1.00 92.94 170 ALA A O 1
ATOM 1303 N N . LYS A 1 171 ? 8.816 6.338 0.692 1.00 90.88 171 LYS A N 1
ATOM 1304 C CA . LYS A 1 171 ? 8.637 7.252 1.835 1.00 90.88 171 LYS A CA 1
ATOM 1305 C C . LYS A 1 171 ? 9.955 7.682 2.471 1.00 90.88 171 LYS A C 1
ATOM 1307 O O . LYS A 1 171 ? 10.083 8.834 2.873 1.00 90.88 171 LYS A O 1
ATOM 1312 N N . VAL A 1 172 ? 10.888 6.745 2.635 1.00 86.75 172 VAL A N 1
ATOM 1313 C CA . VAL A 1 172 ? 12.163 6.974 3.336 1.00 86.75 172 VAL A CA 1
ATOM 1314 C C . VAL A 1 172 ? 13.133 7.729 2.440 1.00 86.75 172 VAL A C 1
ATOM 1316 O O . VAL A 1 172 ? 13.810 8.662 2.871 1.00 86.75 172 VAL A O 1
ATOM 1319 N N . SER A 1 173 ? 13.194 7.330 1.178 1.00 69.44 173 SER A N 1
ATOM 1320 C CA . SER A 1 173 ? 14.095 7.896 0.199 1.00 69.44 173 SER A CA 1
ATOM 1321 C C . SER A 1 173 ? 13.341 8.978 -0.561 1.00 69.44 173 SER A C 1
ATOM 1323 O O . SER A 1 173 ? 12.815 8.748 -1.642 1.00 69.44 173 SER A O 1
ATOM 1325 N N . GLY A 1 174 ? 13.335 10.204 -0.027 1.00 66.38 174 GLY A N 1
ATOM 1326 C CA . GLY A 1 174 ? 12.981 11.389 -0.828 1.00 66.38 174 GLY A CA 1
ATOM 1327 C C . GLY A 1 174 ? 13.835 11.519 -2.105 1.00 66.38 174 GLY A C 1
ATOM 1328 O O . GLY A 1 174 ? 13.529 12.309 -2.993 1.00 66.38 174 GLY A O 1
ATOM 1329 N N . THR A 1 175 ? 14.904 10.722 -2.204 1.00 64.25 175 THR A N 1
ATOM 1330 C CA . THR A 1 175 ? 15.719 10.466 -3.384 1.00 64.25 175 THR A CA 1
ATOM 1331 C C . THR A 1 175 ? 15.259 9.211 -4.135 1.00 64.25 175 THR A C 1
ATOM 1333 O O . THR A 1 175 ? 15.374 8.082 -3.662 1.00 64.25 175 THR A O 1
ATOM 1336 N N . SER A 1 176 ? 14.805 9.420 -5.370 1.00 79.25 176 SER A N 1
ATOM 1337 C CA . SER A 1 176 ? 14.278 8.390 -6.277 1.00 79.25 176 SER A CA 1
ATOM 1338 C C . SER A 1 176 ? 15.283 7.264 -6.625 1.00 79.25 176 SER A C 1
ATOM 1340 O O . SER A 1 176 ? 14.874 6.153 -6.935 1.00 79.25 176 SER A O 1
ATOM 1342 N N . GLU A 1 177 ? 16.599 7.465 -6.489 1.00 91.00 177 GLU A N 1
ATOM 1343 C CA . GLU A 1 177 ? 17.628 6.528 -6.991 1.00 91.00 177 GLU A CA 1
ATOM 1344 C C . GLU A 1 177 ? 17.628 5.120 -6.353 1.00 91.00 177 GLU A C 1
ATOM 1346 O O . GLU A 1 177 ? 17.771 4.116 -7.056 1.00 91.00 177 GLU A O 1
ATOM 1351 N N . TYR A 1 178 ? 17.422 4.997 -5.036 1.00 91.25 178 TYR A N 1
ATOM 1352 C CA . TYR A 1 178 ? 17.332 3.673 -4.391 1.00 91.25 178 TYR A CA 1
ATOM 1353 C C . TYR A 1 178 ? 16.084 2.909 -4.836 1.00 91.25 178 TYR A C 1
ATOM 1355 O O . TYR A 1 178 ? 16.107 1.692 -5.013 1.00 91.25 178 TYR A O 1
ATOM 1363 N N . CYS A 1 179 ? 14.998 3.645 -5.056 1.00 93.38 179 CYS A N 1
ATOM 1364 C CA . CYS A 1 179 ? 13.754 3.100 -5.565 1.00 93.38 179 CYS A CA 1
ATOM 1365 C C . CYS A 1 179 ? 13.934 2.602 -7.007 1.00 93.38 179 CYS A C 1
ATOM 1367 O O . CYS A 1 179 ? 13.601 1.455 -7.308 1.00 93.38 179 CYS A O 1
ATOM 1369 N N . LYS A 1 180 ? 14.568 3.411 -7.869 1.00 94.75 180 LYS A N 1
ATOM 1370 C CA . LYS A 1 180 ? 14.889 3.047 -9.259 1.00 94.75 180 LYS A CA 1
ATOM 1371 C C . LYS A 1 180 ? 15.736 1.785 -9.353 1.00 94.75 180 LYS A C 1
ATOM 1373 O O . LYS A 1 180 ? 15.374 0.860 -10.074 1.00 94.75 180 LYS A O 1
ATOM 1378 N N . THR A 1 181 ? 16.849 1.732 -8.621 1.00 95.81 181 THR A N 1
ATOM 1379 C CA . THR A 1 181 ? 17.763 0.575 -8.647 1.00 95.81 181 THR A CA 1
ATOM 1380 C C . THR A 1 181 ? 17.078 -0.697 -8.151 1.00 95.81 181 THR A C 1
ATOM 1382 O O . THR A 1 181 ? 17.240 -1.765 -8.747 1.00 95.81 181 THR A O 1
ATOM 1385 N N . TRP A 1 182 ? 16.248 -0.589 -7.112 1.00 96.31 182 TRP A N 1
ATOM 1386 C CA . TRP A 1 182 ? 15.442 -1.709 -6.640 1.00 96.31 182 TRP A CA 1
ATOM 1387 C C . TRP A 1 182 ? 14.419 -2.166 -7.690 1.00 96.31 182 TRP A C 1
ATOM 1389 O O . TRP A 1 182 ? 14.355 -3.360 -7.984 1.00 96.31 182 TRP A O 1
ATOM 1399 N N . LEU A 1 183 ? 13.672 -1.242 -8.304 1.00 96.56 183 LEU A N 1
ATOM 1400 C CA . LEU A 1 183 ? 12.689 -1.552 -9.350 1.00 96.56 183 LEU A CA 1
ATOM 1401 C C . LEU A 1 183 ? 13.332 -2.200 -10.581 1.00 96.56 183 LEU A C 1
ATOM 1403 O O . LEU A 1 183 ? 12.804 -3.186 -11.089 1.00 96.56 183 LEU A O 1
ATOM 1407 N N . GLN A 1 184 ? 14.490 -1.706 -11.024 1.00 97.12 184 GLN A N 1
ATOM 1408 C CA . GLN A 1 184 ? 15.259 -2.315 -12.114 1.00 97.12 184 GLN A CA 1
ATOM 1409 C C . GLN A 1 184 ? 15.662 -3.756 -11.785 1.00 97.12 184 GLN A C 1
ATOM 1411 O O . GLN A 1 184 ? 15.520 -4.642 -12.626 1.00 97.12 184 GLN A O 1
ATOM 1416 N N . SER A 1 185 ? 16.099 -4.013 -10.547 1.00 97.81 185 SER A N 1
ATOM 1417 C CA . SER A 1 185 ? 16.424 -5.370 -10.099 1.00 97.81 185 SER A CA 1
ATOM 1418 C C . SER A 1 185 ? 15.205 -6.298 -10.110 1.00 97.81 185 SER A C 1
ATOM 1420 O O . SER A 1 185 ? 15.357 -7.480 -10.411 1.00 97.81 185 SER A O 1
ATOM 1422 N N . GLN A 1 186 ? 14.004 -5.795 -9.800 1.00 97.56 186 GLN A N 1
ATOM 1423 C CA . GLN A 1 186 ? 12.783 -6.603 -9.895 1.00 97.56 186 GLN A CA 1
ATOM 1424 C C . GLN A 1 186 ? 12.376 -6.847 -11.349 1.00 97.56 186 GLN A C 1
ATOM 1426 O O . GLN A 1 186 ? 12.086 -7.984 -11.704 1.00 97.56 186 GLN A O 1
ATOM 1431 N N . LEU A 1 187 ? 12.420 -5.826 -12.209 1.00 96.94 187 LEU A N 1
ATOM 1432 C CA . LEU A 1 187 ? 12.103 -5.968 -13.633 1.00 96.94 187 LEU A CA 1
ATOM 1433 C C . LEU A 1 187 ? 12.999 -6.989 -14.330 1.00 96.94 187 LEU A C 1
ATOM 1435 O O . LEU A 1 187 ? 12.499 -7.821 -15.078 1.00 96.94 187 LEU A O 1
ATOM 1439 N N . GLN A 1 188 ? 14.298 -6.990 -14.025 1.00 97.50 188 GLN A N 1
ATOM 1440 C CA . GLN A 1 188 ? 15.234 -7.968 -14.580 1.00 97.50 188 GLN A CA 1
ATOM 1441 C C . GLN A 1 188 ? 14.890 -9.416 -14.189 1.00 97.50 188 GLN A C 1
ATOM 1443 O O . GLN A 1 188 ? 15.233 -10.336 -14.918 1.00 97.50 188 GLN A O 1
ATOM 1448 N N . LYS A 1 189 ? 14.229 -9.635 -13.045 1.00 96.44 189 LYS A N 1
ATOM 1449 C CA . LYS A 1 189 ? 13.788 -10.973 -12.608 1.00 96.44 189 LYS A CA 1
ATOM 1450 C C . LYS A 1 189 ? 12.460 -11.404 -13.232 1.00 96.44 189 LYS A C 1
ATOM 1452 O O . LYS A 1 189 ? 12.123 -12.580 -13.150 1.00 96.44 189 LYS A O 1
ATOM 1457 N N . LEU A 1 190 ? 11.685 -10.455 -13.758 1.00 93.75 190 LEU A N 1
ATOM 1458 C CA . LEU A 1 190 ? 10.375 -10.697 -14.367 1.00 93.75 190 LEU A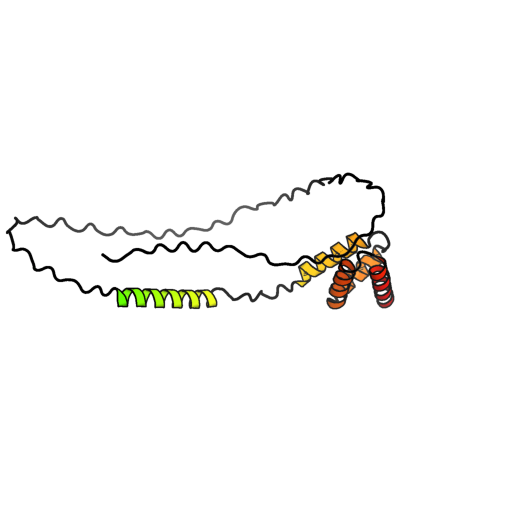 CA 1
ATOM 1459 C C . LEU A 1 190 ? 10.465 -10.970 -15.878 1.00 93.75 190 LEU A C 1
ATOM 1461 O O . LEU A 1 190 ? 9.465 -11.380 -16.466 1.00 93.75 190 LEU A O 1
ATOM 1465 N N . GLN A 1 191 ? 11.631 -10.727 -16.486 1.00 89.69 191 GLN A N 1
ATOM 1466 C CA . GLN A 1 191 ? 11.962 -11.021 -17.885 1.00 89.69 191 GLN A CA 1
ATOM 1467 C C . GLN A 1 191 ? 12.644 -12.385 -18.011 1.00 89.69 191 GLN A C 1
ATOM 1469 O O . GLN A 1 191 ? 12.328 -13.092 -18.994 1.00 89.69 191 GLN A O 1
#